Protein AF-0000000083250605 (afdb_homodimer)

pLDDT: mean 94.55, std 6.04, range [59.59, 98.88]

Sequence (308 aa):
MTQSIIHTGKVLRQIVIGRLQNVSESQMDIQPEGFSNTVRWHVGHMAYWWDKYASLGFGWSSAIPAGYGTFFDSGTKPSDWTAPPPTKEELMGLLAAQLSRLSEATPGLLEQRLTAPYEMGPFRFETSGELMNFAFMHEAIHLGVLSSQLKLIRMTQSIIHTGKVLRQIVIGRLQNVSESQMDIQPEGFSNTVRWHVGHMAYWWDKYASLGFGWSSAIPAGYGTFFDSGTKPSDWTAPPPTKEELMGLLAAQLSRLSEATPGLLEQRLTAPYEMGPFRFETSGELMNFAFMHEAIHLGVLSSQLKLIR

Foldseek 3Di:
DLVVLLVLLLVLLVVLLVVCPPPDQVQQADDDPPGQAGVVQLLLQLLVVLQVLCCQAQVDDGPDDPPSCQRHPPPHGPVPDPDDDDTPVVSSVSSVVVSVCSVVDDPVSQAAFGPDWDDDVVDIDGHSVSSNSVSSVVSVVSSVVSVVSVVRGD/DLVVLLVLLLVLLVVLLVVCPPQDQVQQADDDPPGQAGVVQLLLQLLVVLQVLCCQAQVDDGPDDPPSCQRHPPPHGPVPDPDDDDTPVVSSVSSVVSSVCSVVDDPVSQAAFGPDWDDDVVDIDGHSVSSNSVSSVVSVVSSVVSVVSVVVGD

Nearest PDB structures (foldseek):
  5wk0-assembly1_A-2  TM=7.867E-01  e=4.580E-07  Staphylococcus sp. HMSC055H04
  2qnl-assembly1_A-2  TM=7.824E-01  e=9.432E-04  Cytophaga hutchinsonii ATCC 33406
  3cex-assembly1_A  TM=6.985E-01  e=1.988E-03  Enterococcus faecalis V583
  8fx9-assembly1_A-2  TM=7.383E-01  e=7.024E-03  Mycobacterium tuberculosis
  8qf6-assembly1_D  TM=7.511E-01  e=6.214E-02  Escherichia coli BL21(DE3)

InterPro domains:
  IPR024775 Hercynine oxygenase, DinB-like domain [PF12867] (13-145)
  IPR034660 DinB/YfiT-like putative metalloenzymes [G3DSA:1.20.120.450] (1-154)
  IPR034660 DinB/YfiT-like putative metalloenzymes [SSF109854] (12-152)

Radius of gyration: 19.23 Å; Cα contacts (8 Å, |Δi|>4): 400; chains: 2; bounding box: 46×47×38 Å

Organism: NCBI:txid582686

Solvent-accessible surface area (backbone atoms only — not comparable to full-atom values): 17115 Å² total; per-residue (Å²): 102,57,66,49,51,51,52,51,38,47,52,52,52,48,50,54,54,59,68,50,69,83,55,52,75,72,59,29,66,51,56,51,86,70,50,73,51,26,50,46,41,53,55,42,24,46,47,53,50,46,41,52,50,40,26,66,38,70,64,45,78,75,84,73,65,87,67,47,62,72,56,28,35,91,90,50,36,63,90,70,55,88,61,89,70,83,49,63,68,56,48,50,49,49,50,51,52,51,54,60,51,52,72,70,64,44,59,70,51,32,64,33,67,36,96,57,70,46,72,59,88,94,43,71,27,55,25,15,36,41,44,49,50,46,48,42,32,54,43,26,22,49,46,18,34,42,56,49,49,58,47,62,58,130,104,58,66,48,52,50,51,51,41,47,51,53,52,49,51,54,54,59,67,48,69,83,55,52,75,70,58,29,66,51,56,52,85,69,52,73,51,27,49,47,42,52,54,40,25,46,48,52,49,47,41,52,49,39,27,66,37,70,65,44,79,74,83,72,65,87,66,49,61,71,55,27,35,90,90,50,36,65,89,72,56,88,64,88,72,83,48,62,68,58,48,50,49,49,48,52,51,52,52,60,50,53,72,71,64,42,60,71,51,33,64,34,67,38,97,56,71,46,74,59,87,95,43,71,28,55,27,15,38,40,44,48,50,46,49,42,33,54,42,27,22,49,46,18,34,45,56,49,50,58,48,63,57,130

Secondary structure (DSSP, 8-state):
-HHHHHHHHHHHHHHHHHHHTT--TTGGG---TT-S--HHHHHHHHHHHHHHHHHHHH-PPP-SPTTHHHHHSTT--GGG--SPPPPHHHHHHHHHHHHHHGGG--HHHHHPEEEEEEEETTEEEEEHHHHHHHHHHHHHHHHHHHHHHHTT--/-HHHHHHHHHHHHHHHHHHHTT--TTGGG---TT-S--HHHHHHHHHHHHHHHHHHHH-PPP-SPTTHHHHHSTT--GGG--SPPPPHHHHHHHHHHHHHHGGG--HHHHHPEEEEEEEETTEEEEEHHHHHHHHHHHHHHHHHHHHHHHTT--

Structure (mmCIF, N/CA/C/O backbone):
data_AF-0000000083250605-model_v1
#
loop_
_entity.id
_entity.type
_entity.pdbx_description
1 polymer 'DinB family protein'
#
loop_
_atom_site.group_PDB
_atom_site.id
_atom_site.type_symbol
_atom_site.label_atom_id
_atom_site.label_alt_id
_atom_site.label_comp_id
_atom_site.label_asym_id
_atom_site.label_entity_id
_atom_site.label_seq_id
_atom_site.pdbx_PDB_ins_code
_atom_site.Cartn_x
_atom_site.Cartn_y
_atom_site.Cartn_z
_atom_site.occupancy
_atom_site.B_iso_or_equiv
_atom_site.auth_seq_id
_atom_site.auth_comp_id
_atom_site.auth_asym_id
_atom_site.auth_atom_id
_atom_site.pdbx_PDB_model_num
ATOM 1 N N . MET A 1 1 ? 19.359 2.74 -6.379 1 61.31 1 MET A N 1
ATOM 2 C CA . MET A 1 1 ? 18.172 2.371 -5.617 1 61.31 1 MET A CA 1
ATOM 3 C C . MET A 1 1 ? 17.5 3.604 -5.02 1 61.31 1 MET A C 1
ATOM 5 O O . MET A 1 1 ? 16.281 3.732 -5.059 1 61.31 1 MET A O 1
ATOM 9 N N . THR A 1 2 ? 18.328 4.582 -4.762 1 60.16 2 THR A N 1
ATOM 10 C CA . THR A 1 2 ? 17.797 5.727 -4.027 1 60.16 2 THR A CA 1
ATOM 11 C C . THR A 1 2 ? 16.938 6.602 -4.938 1 60.16 2 THR A C 1
ATOM 13 O O . THR A 1 2 ? 15.859 7.031 -4.547 1 60.16 2 THR A O 1
ATOM 16 N N . GLN A 1 3 ? 17.328 6.703 -6.25 1 65.44 3 GLN A N 1
ATOM 17 C CA . GLN A 1 3 ? 16.562 7.539 -7.168 1 65.44 3 GLN A CA 1
ATOM 18 C C . GLN A 1 3 ? 15.219 6.895 -7.512 1 65.44 3 GLN A C 1
ATOM 20 O O . GLN A 1 3 ? 14.203 7.578 -7.605 1 65.44 3 GLN A O 1
ATOM 25 N N . SER A 1 4 ? 15.227 5.629 -7.445 1 78.81 4 SER A N 1
ATOM 26 C CA . SER A 1 4 ? 14.008 4.91 -7.809 1 78.81 4 SER A CA 1
ATOM 27 C C . SER A 1 4 ? 12.969 4.977 -6.691 1 78.81 4 SER A C 1
ATOM 29 O O . SER A 1 4 ? 11.773 5.09 -6.953 1 78.81 4 SER A O 1
ATOM 31 N N . ILE A 1 5 ? 13.484 5.133 -5.457 1 83.44 5 ILE A N 1
ATOM 32 C CA . ILE A 1 5 ? 12.578 5.199 -4.316 1 83.44 5 ILE A CA 1
ATOM 33 C C . ILE A 1 5 ? 11.797 6.516 -4.355 1 83.44 5 ILE A C 1
ATOM 35 O O . ILE A 1 5 ? 10.586 6.531 -4.152 1 83.44 5 ILE A O 1
ATOM 39 N N . ILE A 1 6 ? 12.508 7.562 -4.719 1 89.44 6 ILE A N 1
ATOM 40 C CA . ILE A 1 6 ? 11.891 8.883 -4.762 1 89.44 6 ILE A CA 1
ATOM 41 C C . ILE A 1 6 ? 10.906 8.953 -5.922 1 89.44 6 ILE A C 1
ATOM 43 O O . ILE A 1 6 ? 9.797 9.469 -5.773 1 89.44 6 ILE A O 1
ATOM 47 N N . HIS A 1 7 ? 11.312 8.461 -7.039 1 90.62 7 HIS A N 1
ATOM 48 C CA . HIS A 1 7 ? 10.414 8.461 -8.195 1 90.62 7 HIS A CA 1
ATOM 49 C C . HIS A 1 7 ? 9.141 7.68 -7.902 1 90.62 7 HIS A C 1
ATOM 51 O O . HIS A 1 7 ? 8.039 8.148 -8.195 1 90.62 7 HIS A O 1
ATOM 57 N N . THR A 1 8 ? 9.289 6.531 -7.305 1 90.44 8 THR A N 1
ATOM 58 C CA . THR A 1 8 ? 8.133 5.707 -6.965 1 90.44 8 THR A CA 1
ATOM 59 C C . THR A 1 8 ? 7.227 6.434 -5.973 1 90.44 8 THR A C 1
ATOM 61 O O . THR A 1 8 ? 6 6.406 -6.113 1 90.44 8 THR A O 1
ATOM 64 N N . GLY A 1 9 ? 7.863 7.059 -5.012 1 93.31 9 GLY A N 1
ATOM 65 C CA . GLY A 1 9 ? 7.098 7.848 -4.059 1 93.31 9 GLY A CA 1
ATOM 66 C C . GLY A 1 9 ? 6.324 8.977 -4.707 1 93.31 9 GLY A C 1
ATOM 67 O O . GLY A 1 9 ? 5.172 9.234 -4.352 1 93.31 9 GLY A O 1
ATOM 68 N N . LYS A 1 10 ? 7.008 9.625 -5.672 1 95.12 10 LYS A N 1
ATOM 69 C CA . LYS A 1 10 ? 6.352 10.719 -6.379 1 95.12 10 LYS A CA 1
ATOM 70 C C . LYS A 1 10 ? 5.141 10.219 -7.16 1 95.12 10 LYS A C 1
ATOM 72 O O . LYS A 1 10 ? 4.078 10.844 -7.141 1 95.12 10 LYS A O 1
ATOM 77 N N . VAL A 1 11 ? 5.305 9.133 -7.832 1 94.56 11 VAL A N 1
ATOM 78 C CA . VAL A 1 11 ? 4.211 8.562 -8.617 1 94.56 11 VAL A CA 1
ATOM 79 C C . VAL A 1 11 ? 3.061 8.172 -7.688 1 94.56 11 VAL A C 1
ATOM 81 O O . VAL A 1 11 ? 1.898 8.469 -7.973 1 94.56 11 VAL A O 1
ATOM 84 N N . LEU A 1 12 ? 3.424 7.512 -6.574 1 96.06 12 LEU A N 1
ATOM 85 C CA . LEU A 1 12 ? 2.414 7.113 -5.598 1 96.06 12 LEU A CA 1
ATOM 86 C C . LEU A 1 12 ? 1.604 8.32 -5.129 1 96.06 12 LEU A C 1
ATOM 88 O O . LEU A 1 12 ? 0.372 8.273 -5.113 1 96.06 12 LEU A O 1
ATOM 92 N N . ARG A 1 13 ? 2.291 9.414 -4.766 1 97.69 13 ARG A N 1
ATOM 93 C CA . ARG A 1 13 ? 1.619 10.625 -4.301 1 97.69 13 ARG A CA 1
ATOM 94 C C . ARG A 1 13 ? 0.74 11.211 -5.398 1 97.69 13 ARG A C 1
ATOM 96 O O . ARG A 1 13 ? -0.365 11.688 -5.129 1 97.69 13 ARG A O 1
ATOM 103 N N . GLN A 1 14 ? 1.196 11.133 -6.629 1 97.44 14 GLN A N 1
ATOM 104 C CA . GLN A 1 14 ? 0.414 11.641 -7.754 1 97.44 14 GLN A CA 1
ATOM 105 C C . GLN A 1 14 ? -0.865 10.828 -7.941 1 97.44 14 GLN A C 1
ATOM 107 O O . GLN A 1 14 ? -1.915 11.375 -8.273 1 97.44 14 GLN A O 1
ATOM 112 N N . ILE A 1 15 ? -0.747 9.594 -7.723 1 96.44 15 ILE A N 1
ATOM 113 C CA . ILE A 1 15 ? -1.916 8.727 -7.824 1 96.44 15 ILE A CA 1
ATOM 114 C C . ILE A 1 15 ? -2.93 9.102 -6.742 1 96.44 15 ILE A C 1
ATOM 116 O O . ILE A 1 15 ? -4.125 9.211 -7.02 1 96.44 15 ILE A O 1
ATOM 120 N N . VAL A 1 16 ? -2.447 9.305 -5.531 1 97.94 16 VAL A N 1
ATOM 121 C CA . VAL A 1 16 ? -3.322 9.711 -4.434 1 97.94 16 VAL A CA 1
ATOM 122 C C . VAL A 1 16 ? -4.027 11.016 -4.789 1 97.94 16 VAL A C 1
ATOM 124 O O . VAL A 1 16 ? -5.25 11.117 -4.695 1 97.94 16 VAL A O 1
ATOM 127 N N . ILE A 1 17 ? -3.252 11.992 -5.242 1 98.31 17 ILE A N 1
ATOM 128 C CA . ILE A 1 17 ? -3.789 13.305 -5.59 1 98.31 17 ILE A CA 1
ATOM 129 C C . ILE A 1 17 ? -4.809 13.164 -6.719 1 98.31 17 ILE A C 1
ATOM 131 O O . ILE A 1 17 ? -5.883 13.766 -6.672 1 98.31 17 ILE A O 1
ATOM 135 N N . GLY A 1 18 ? -4.496 12.352 -7.672 1 97.56 18 GLY A N 1
ATOM 136 C CA . GLY A 1 18 ? -5.398 12.125 -8.789 1 97.56 18 GLY A CA 1
ATOM 137 C C . GLY A 1 18 ? -6.73 11.531 -8.367 1 97.56 18 GLY A C 1
ATOM 138 O O . GLY A 1 18 ? -7.781 11.914 -8.891 1 97.56 18 GLY A O 1
ATOM 139 N N . ARG A 1 19 ? -6.742 10.664 -7.453 1 96.44 19 ARG A N 1
ATOM 140 C CA . ARG A 1 19 ? -7.945 9.984 -6.988 1 96.44 19 ARG A CA 1
ATOM 141 C C . ARG A 1 19 ? -8.867 10.945 -6.242 1 96.44 19 ARG A C 1
ATOM 143 O O . ARG A 1 19 ? -10.07 10.719 -6.156 1 96.44 19 ARG A O 1
ATOM 150 N N . LEU A 1 20 ? -8.289 11.961 -5.738 1 98 20 LEU A N 1
ATOM 151 C CA . LEU A 1 20 ? -9.039 12.852 -4.867 1 98 20 LEU A CA 1
ATOM 152 C C . LEU A 1 20 ? -9.641 14.008 -5.664 1 98 20 LEU A C 1
ATOM 154 O O . LEU A 1 20 ? -10.492 14.742 -5.16 1 98 20 LEU A O 1
ATOM 158 N N . GLN A 1 21 ? -9.203 14.164 -6.938 1 96.88 21 GLN A N 1
ATOM 159 C CA . GLN A 1 21 ? -9.578 15.328 -7.734 1 96.88 21 GLN A CA 1
ATOM 160 C C . GLN A 1 21 ? -11.094 15.43 -7.867 1 96.88 21 GLN A C 1
ATOM 162 O O . GLN A 1 21 ? -11.656 16.516 -7.777 1 96.88 21 GLN A O 1
ATOM 167 N N . ASN A 1 22 ? -11.836 14.336 -7.965 1 93.5 22 ASN A N 1
ATOM 168 C CA . ASN A 1 22 ? -13.273 14.391 -8.227 1 93.5 22 ASN A CA 1
ATOM 169 C C . ASN A 1 22 ? -14.078 14.031 -6.984 1 93.5 22 ASN A C 1
ATOM 171 O O . ASN A 1 22 ? -15.273 13.727 -7.082 1 93.5 22 ASN A O 1
ATOM 175 N N . VAL A 1 23 ? -13.445 13.984 -5.891 1 98 23 VAL A N 1
ATOM 176 C CA . VAL A 1 23 ? -14.148 13.766 -4.633 1 98 23 VAL A CA 1
ATOM 177 C C . VAL A 1 23 ? -14.641 15.094 -4.074 1 98 23 VAL A C 1
ATOM 179 O O . VAL A 1 23 ? -13.859 16.047 -3.928 1 98 23 VAL A O 1
ATOM 182 N N . SER A 1 24 ? -15.953 15.234 -3.805 1 98.06 24 SER A N 1
ATOM 183 C CA . SER A 1 24 ? -16.5 16.484 -3.291 1 98.06 24 SER A CA 1
ATOM 184 C C . SER A 1 24 ? -16.141 16.688 -1.819 1 98.06 24 SER A C 1
ATOM 186 O O . SER A 1 24 ? -15.758 15.727 -1.139 1 98.06 24 SER A O 1
ATOM 188 N N . GLU A 1 25 ? -16.266 17.906 -1.336 1 98.25 25 GLU A N 1
ATOM 189 C CA . GLU A 1 25 ? -16.016 18.219 0.067 1 98.25 25 GLU A CA 1
ATOM 190 C C . GLU A 1 25 ? -16.859 17.344 0.989 1 98.25 25 GLU A C 1
ATOM 192 O O . GLU A 1 25 ? -16.359 16.812 1.985 1 98.25 25 GLU A O 1
ATOM 197 N N . SER A 1 26 ? -18.125 17.125 0.665 1 97.5 26 SER A N 1
ATOM 198 C CA . SER A 1 26 ? -19.031 16.344 1.5 1 97.5 26 SER A CA 1
ATOM 199 C C . SER A 1 26 ? -18.688 14.867 1.479 1 97.5 26 SER A C 1
ATOM 201 O O . SER A 1 26 ? -18.844 14.172 2.486 1 97.5 26 SER A O 1
ATOM 203 N N . GLN A 1 27 ? -18.203 14.352 0.405 1 97.88 27 GLN A N 1
ATOM 204 C CA . GLN A 1 27 ? -17.828 12.945 0.284 1 97.88 27 GLN A CA 1
ATOM 205 C C . GLN A 1 27 ? -16.641 12.609 1.179 1 97.88 27 GLN A C 1
ATOM 207 O O . GLN A 1 27 ? -16.516 11.477 1.642 1 97.88 27 GLN A O 1
ATOM 212 N N . MET A 1 28 ? -15.859 13.594 1.437 1 98.31 28 MET A N 1
ATOM 213 C CA . MET A 1 28 ? -14.656 13.391 2.236 1 98.31 28 MET A CA 1
ATOM 214 C C . MET A 1 28 ? -15.008 12.945 3.65 1 98.31 28 MET A C 1
ATOM 216 O O . MET A 1 28 ? -14.18 12.352 4.344 1 98.31 28 MET A O 1
ATOM 220 N N . ASP A 1 29 ? -16.234 13.203 4.016 1 97.88 29 ASP A N 1
ATOM 221 C CA . ASP A 1 29 ? -16.578 13 5.422 1 97.88 29 ASP A CA 1
ATOM 222 C C . ASP A 1 29 ? -17.5 11.805 5.594 1 97.88 29 ASP A C 1
ATOM 224 O O . ASP A 1 29 ? -17.891 11.469 6.715 1 97.88 29 ASP A O 1
ATOM 228 N N . ILE A 1 30 ? -17.922 11.172 4.488 1 97.81 30 ILE A N 1
ATOM 229 C CA . ILE A 1 30 ? -18.766 9.992 4.594 1 97.81 30 ILE A CA 1
ATOM 230 C C . ILE A 1 30 ? -17.953 8.828 5.18 1 97.81 30 ILE A C 1
ATOM 232 O O . ILE A 1 30 ? -16.859 8.531 4.707 1 97.81 30 ILE A O 1
ATOM 236 N N . GLN A 1 31 ? -18.422 8.258 6.184 1 97.5 31 GLN A N 1
ATOM 237 C CA . GLN A 1 31 ? -17.797 7.094 6.801 1 97.5 31 GLN A CA 1
ATOM 238 C C . GLN A 1 31 ? -18.531 5.812 6.426 1 97.5 31 GLN A C 1
ATOM 240 O O . GLN A 1 31 ? -19.625 5.543 6.945 1 97.5 31 GLN A O 1
ATOM 245 N N . PRO A 1 32 ? -18 5.027 5.594 1 95.88 32 PRO A N 1
ATOM 246 C CA . PRO A 1 32 ? -18.688 3.781 5.238 1 95.88 32 PRO A CA 1
ATOM 247 C C . PRO A 1 32 ? -18.812 2.826 6.422 1 95.88 32 PRO A C 1
ATOM 249 O O . PRO A 1 32 ? -17.984 2.844 7.332 1 95.88 32 PRO A O 1
ATOM 252 N N . GLU A 1 33 ? -19.875 2.002 6.371 1 92.31 33 GLU A N 1
ATOM 253 C CA . GLU A 1 33 ? -20.047 0.978 7.395 1 92.31 33 GLU A CA 1
ATOM 254 C C . GLU A 1 33 ? -18.828 0.081 7.492 1 92.31 33 GLU A C 1
ATOM 256 O O . GLU A 1 33 ? -18.25 -0.303 6.473 1 92.31 33 GLU A O 1
ATOM 261 N N . GLY A 1 34 ? -18.359 -0.197 8.734 1 93.56 34 GLY A N 1
ATOM 262 C CA . GLY A 1 34 ? -17.203 -1.061 8.969 1 93.56 34 GLY A CA 1
ATOM 263 C C . GLY A 1 34 ? -15.914 -0.296 9.148 1 93.56 34 GLY A C 1
ATOM 264 O O . GLY A 1 34 ? -14.93 -0.841 9.656 1 93.56 34 GLY A O 1
ATOM 265 N N . PHE A 1 35 ? -15.938 0.935 8.695 1 96.69 35 PHE A N 1
ATOM 266 C CA . PHE A 1 35 ? -14.734 1.751 8.797 1 96.69 35 PHE A CA 1
ATOM 267 C C . PHE A 1 35 ? -14.82 2.699 9.984 1 96.69 35 PHE A C 1
ATOM 269 O O . PHE A 1 35 ? -15.906 3.156 10.344 1 96.69 35 PHE A O 1
ATOM 276 N N . SER A 1 36 ? -13.688 3.037 10.531 1 96.5 36 SER A N 1
ATOM 277 C CA . SER A 1 36 ? -13.641 3.961 11.656 1 96.5 36 SER A CA 1
ATOM 278 C C . SER A 1 36 ? -13.156 5.34 11.227 1 96.5 36 SER A C 1
ATOM 280 O O . SER A 1 36 ? -13.047 6.25 12.047 1 96.5 36 SER A O 1
ATOM 282 N N . ASN A 1 37 ? -12.805 5.434 9.93 1 97.94 37 ASN A N 1
ATOM 283 C CA . ASN A 1 37 ? -12.242 6.672 9.406 1 97.94 37 ASN A CA 1
ATOM 284 C C . ASN A 1 37 ? -12.875 7.062 8.07 1 97.94 37 ASN A C 1
ATOM 286 O O . ASN A 1 37 ? -13.773 6.371 7.582 1 97.94 37 ASN A O 1
ATOM 290 N N . THR A 1 38 ? -12.555 8.211 7.598 1 98.56 38 THR A N 1
ATOM 291 C CA . THR A 1 38 ? -13.078 8.766 6.352 1 98.56 38 THR A CA 1
ATOM 292 C C . THR A 1 38 ? -11.945 9.062 5.375 1 98.56 38 THR A C 1
ATOM 294 O O . THR A 1 38 ? -10.766 8.969 5.734 1 98.56 38 THR A O 1
ATOM 297 N N . VAL A 1 39 ? -12.328 9.359 4.184 1 98.69 39 VAL A N 1
ATOM 298 C CA . VAL A 1 39 ? -11.352 9.773 3.184 1 98.69 39 VAL A CA 1
ATOM 299 C C . VAL A 1 39 ? -10.555 10.969 3.703 1 98.69 39 VAL A C 1
ATOM 301 O O . VAL A 1 39 ? -9.328 11 3.609 1 98.69 39 VAL A O 1
ATOM 304 N N . ARG A 1 40 ? -11.227 11.945 4.344 1 98.81 40 ARG A N 1
ATOM 305 C CA . ARG A 1 40 ? -10.539 13.117 4.895 1 98.81 40 ARG A CA 1
ATOM 306 C C . ARG A 1 40 ? -9.461 12.703 5.887 1 98.81 40 ARG A C 1
ATOM 308 O O . ARG A 1 40 ? -8.344 13.219 5.848 1 98.81 40 ARG A O 1
ATOM 315 N N . TRP A 1 41 ? -9.805 11.82 6.75 1 98.88 41 TRP A N 1
ATOM 316 C CA . TRP A 1 41 ? -8.859 11.359 7.762 1 98.88 41 TRP A CA 1
ATOM 317 C C . TRP A 1 41 ? -7.633 10.727 7.109 1 98.88 41 TRP A C 1
ATOM 319 O O . TRP A 1 41 ? -6.496 11.031 7.48 1 98.88 41 TRP A O 1
ATOM 329 N N . HIS A 1 42 ? -7.863 9.852 6.129 1 98.69 42 HIS A N 1
ATOM 330 C CA . HIS A 1 42 ? -6.75 9.164 5.484 1 98.69 42 HIS A CA 1
ATOM 331 C C . HIS A 1 42 ? -5.832 10.148 4.773 1 98.69 42 HIS A C 1
ATOM 333 O O . HIS A 1 42 ? -4.605 10.016 4.828 1 98.69 42 HIS A O 1
ATOM 339 N N . VAL A 1 43 ? -6.398 11.102 4.105 1 98.81 43 VAL A N 1
ATOM 340 C CA . VAL A 1 43 ? -5.605 12.109 3.406 1 98.81 43 VAL A CA 1
ATOM 341 C C . VAL A 1 43 ? -4.785 12.914 4.414 1 98.81 43 VAL A C 1
ATOM 343 O O . VAL A 1 43 ? -3.58 13.102 4.234 1 98.81 43 VAL A O 1
ATOM 346 N N . GLY A 1 44 ? -5.469 13.383 5.469 1 98.75 44 GLY A N 1
ATOM 347 C CA . GLY A 1 44 ? -4.758 14.086 6.523 1 98.75 44 GLY A CA 1
ATOM 348 C C . GLY A 1 44 ? -3.691 13.234 7.191 1 98.75 44 GLY A C 1
ATOM 349 O O . GLY A 1 44 ? -2.594 13.719 7.477 1 98.75 44 GLY A O 1
ATOM 350 N N . HIS A 1 45 ? -3.984 12 7.469 1 98.81 45 HIS A N 1
ATOM 351 C CA . HIS A 1 45 ? -3.059 11.062 8.094 1 98.81 45 HIS A CA 1
ATOM 352 C C . HIS A 1 45 ? -1.813 10.859 7.238 1 98.81 45 HIS A C 1
ATOM 354 O O . HIS A 1 45 ? -0.692 10.875 7.75 1 98.81 45 HIS A O 1
ATOM 360 N N . MET A 1 46 ? -2.002 10.688 5.941 1 98.62 46 MET A N 1
ATOM 361 C CA . MET A 1 46 ? -0.871 10.539 5.027 1 98.62 46 MET A CA 1
ATOM 362 C C . MET A 1 46 ? 0.005 11.789 5.035 1 98.62 46 MET A C 1
ATOM 364 O O . MET A 1 46 ? 1.229 11.688 5.145 1 98.62 46 MET A O 1
ATOM 368 N N . ALA A 1 47 ? -0.65 12.961 4.953 1 98.56 47 ALA A N 1
ATOM 369 C CA . ALA A 1 47 ? 0.106 14.211 4.953 1 98.56 47 ALA A CA 1
ATOM 370 C C . ALA A 1 47 ? 0.85 14.398 6.273 1 98.56 47 ALA A C 1
ATOM 372 O O . ALA A 1 47 ? 2.025 14.773 6.281 1 98.56 47 ALA A O 1
ATOM 373 N N . TYR A 1 48 ? 0.172 14.156 7.34 1 98.69 48 TYR A N 1
ATOM 374 C CA . TYR A 1 48 ? 0.708 14.359 8.68 1 98.69 48 TYR A CA 1
ATOM 375 C C . TYR A 1 48 ? 1.911 13.453 8.93 1 98.69 48 TYR A C 1
ATOM 377 O O . TYR A 1 48 ? 2.977 13.93 9.336 1 98.69 48 TYR A O 1
ATOM 385 N N . TRP A 1 49 ? 1.771 12.211 8.617 1 98.12 49 TRP A N 1
ATOM 386 C CA . TRP A 1 49 ? 2.84 11.266 8.922 1 98.12 49 TRP A CA 1
ATOM 387 C C . TRP A 1 49 ? 3.986 11.398 7.922 1 98.12 49 TRP A C 1
ATOM 389 O O . TRP A 1 49 ? 5.152 11.203 8.273 1 98.12 49 TRP A O 1
ATOM 399 N N . TRP A 1 50 ? 3.695 11.672 6.699 1 97.56 50 TRP A N 1
ATOM 400 C CA . TRP A 1 50 ? 4.777 11.969 5.77 1 97.56 50 TRP A CA 1
ATOM 401 C C . TRP A 1 50 ? 5.652 13.102 6.293 1 97.56 50 TRP A C 1
ATOM 403 O O . TRP A 1 50 ? 6.883 13.031 6.219 1 97.56 50 TRP A O 1
ATOM 413 N N . ASP A 1 51 ? 5.066 14.172 6.781 1 97.94 51 ASP A N 1
ATOM 414 C CA . ASP A 1 51 ? 5.785 15.312 7.344 1 97.94 51 ASP A CA 1
ATOM 415 C C . ASP A 1 51 ? 6.664 14.883 8.516 1 97.94 51 ASP A C 1
ATOM 417 O O . ASP A 1 51 ? 7.82 15.297 8.609 1 97.94 51 ASP A O 1
ATOM 421 N N . LYS A 1 52 ? 6.133 14.062 9.344 1 97 52 LYS A N 1
ATOM 422 C CA . LYS A 1 52 ? 6.883 13.578 10.5 1 97 52 LYS A CA 1
ATOM 423 C C . LYS A 1 52 ? 8.086 12.75 10.07 1 97 52 LYS A C 1
ATOM 425 O O . LYS A 1 52 ? 9.188 12.93 10.594 1 97 52 LYS A O 1
ATOM 430 N N . TYR A 1 53 ? 7.91 11.883 9.117 1 96.44 53 TYR A N 1
ATOM 431 C CA . TYR A 1 53 ? 9.008 11.055 8.625 1 96.44 53 TYR A CA 1
ATOM 432 C C . TYR A 1 53 ? 10.055 11.898 7.914 1 96.44 53 TYR A C 1
ATOM 434 O O . TYR A 1 53 ? 11.258 11.656 8.047 1 96.44 53 TYR A O 1
ATOM 442 N N . ALA A 1 54 ? 9.586 12.891 7.152 1 96.06 54 ALA A N 1
ATOM 443 C CA . ALA A 1 54 ? 10.516 13.773 6.457 1 96.06 54 ALA A CA 1
ATOM 444 C C . ALA A 1 54 ? 11.352 14.578 7.449 1 96.06 54 ALA A C 1
ATOM 446 O O . ALA A 1 54 ? 12.547 14.797 7.227 1 96.06 54 ALA A O 1
ATOM 447 N N . SER A 1 55 ? 10.703 15.039 8.5 1 95.94 55 SER A N 1
ATOM 448 C CA . SER A 1 55 ? 11.438 15.75 9.539 1 95.94 55 SER A CA 1
ATOM 449 C C . SER A 1 55 ? 12.453 14.844 10.219 1 95.94 55 SER A C 1
ATOM 451 O O . SER A 1 55 ? 13.609 15.234 10.414 1 95.94 55 SER A O 1
ATOM 453 N N . LEU A 1 56 ? 12.07 13.68 10.516 1 94.75 56 LEU A N 1
ATOM 454 C CA . LEU A 1 56 ? 12.938 12.727 11.203 1 94.75 56 LEU A CA 1
ATOM 455 C C . LEU A 1 56 ? 14.062 12.258 10.289 1 94.75 56 LEU A C 1
ATOM 457 O O . LEU A 1 56 ? 15.211 12.164 10.711 1 94.75 56 LEU A O 1
ATOM 461 N N . GLY A 1 57 ? 13.75 12 9.102 1 93.94 57 GLY A N 1
ATOM 462 C CA . GLY A 1 57 ? 14.688 11.391 8.172 1 93.94 57 GLY A CA 1
ATOM 463 C C . GLY A 1 57 ? 15.602 12.398 7.5 1 93.94 57 GLY A C 1
ATOM 464 O O . GLY A 1 57 ? 16.812 12.164 7.383 1 93.94 57 GLY A O 1
ATOM 465 N N . PHE A 1 58 ? 15 13.469 7.082 1 93.88 58 PHE A N 1
ATOM 466 C CA . PHE A 1 58 ? 15.75 14.43 6.281 1 93.88 58 PHE A CA 1
ATOM 467 C C . PHE A 1 58 ? 16.125 15.656 7.109 1 93.88 58 PHE A C 1
ATOM 469 O O . PHE A 1 58 ? 16.891 16.516 6.656 1 93.88 58 PHE A O 1
ATOM 476 N N . GLY A 1 59 ? 15.539 15.828 8.281 1 94.25 59 GLY A N 1
ATOM 477 C CA . GLY A 1 59 ? 15.734 17.031 9.07 1 94.25 59 GLY A CA 1
ATOM 478 C C . GLY A 1 59 ? 15 18.234 8.516 1 94.25 59 GLY A C 1
ATOM 479 O O . GLY A 1 59 ? 15.383 19.375 8.789 1 94.25 59 GLY A O 1
ATOM 480 N N . TRP A 1 60 ? 14.008 17.984 7.723 1 95.5 60 TRP A N 1
ATOM 481 C CA . TRP A 1 60 ? 13.242 19.078 7.137 1 95.5 60 TRP A CA 1
ATOM 482 C C . TRP A 1 60 ? 12.32 19.719 8.172 1 95.5 60 TRP A C 1
ATOM 484 O O . TRP A 1 60 ? 11.781 19.031 9.039 1 95.5 60 TRP A O 1
ATOM 494 N N . SER A 1 61 ? 12.148 20.984 8.062 1 96.44 61 SER A N 1
ATOM 495 C CA . SER A 1 61 ? 11.195 21.656 8.93 1 96.44 61 SER A CA 1
ATOM 496 C C . SER A 1 61 ? 9.758 21.266 8.594 1 96.44 61 SER A C 1
ATOM 498 O O . SER A 1 61 ? 9.406 21.109 7.422 1 96.44 61 SER A O 1
ATOM 500 N N . SER A 1 62 ? 9.031 21.062 9.664 1 96.44 62 SER A N 1
ATOM 501 C CA . SER A 1 62 ? 7.629 20.719 9.477 1 96.44 62 SER A CA 1
ATOM 502 C C . SER A 1 62 ? 6.867 21.844 8.781 1 96.44 62 SER A C 1
ATOM 504 O O . SER A 1 62 ? 7.082 23.016 9.078 1 96.44 62 SER A O 1
ATOM 506 N N . ALA A 1 63 ? 5.945 21.469 7.926 1 94.19 63 ALA A N 1
ATOM 507 C CA . ALA A 1 63 ? 5.055 22.422 7.273 1 94.19 63 ALA A CA 1
ATOM 508 C C . ALA A 1 63 ? 3.6 22.156 7.652 1 94.19 63 ALA A C 1
ATOM 510 O O . ALA A 1 63 ? 2.684 22.719 7.059 1 94.19 63 ALA A O 1
ATOM 511 N N . ILE A 1 64 ? 3.354 21.219 8.578 1 96.88 64 ILE A N 1
ATOM 512 C CA . ILE A 1 64 ? 2.018 20.859 9.031 1 96.88 64 ILE A CA 1
ATOM 513 C C . ILE A 1 64 ? 1.533 21.859 10.078 1 96.88 64 ILE A C 1
ATOM 515 O O . ILE A 1 64 ? 2.229 22.125 11.062 1 96.88 64 ILE A O 1
ATOM 519 N N . PRO A 1 65 ? 0.383 22.484 9.859 1 96 65 PRO A N 1
ATOM 520 C CA . PRO A 1 65 ? -0.167 23.391 10.867 1 96 65 PRO A CA 1
ATOM 521 C C . PRO A 1 65 ? -0.333 22.734 12.234 1 96 65 PRO A C 1
ATOM 523 O O . PRO A 1 65 ? -0.54 21.516 12.32 1 96 65 PRO A O 1
ATOM 526 N N . ALA A 1 66 ? -0.274 23.578 13.242 1 94.06 66 ALA A N 1
ATOM 527 C CA . ALA A 1 66 ? -0.489 23.094 14.602 1 94.06 66 ALA A CA 1
ATOM 528 C C . ALA A 1 66 ? -1.861 22.438 14.742 1 94.06 66 ALA A C 1
ATOM 530 O O . ALA A 1 66 ? -2.832 22.875 14.117 1 94.06 66 ALA A O 1
ATOM 531 N N . GLY A 1 67 ? -1.962 21.406 15.531 1 95.31 67 GLY A N 1
ATOM 532 C CA . GLY A 1 67 ? -3.24 20.797 15.844 1 95.31 67 GLY A CA 1
ATOM 533 C C . GLY A 1 67 ? -3.568 19.609 14.945 1 95.31 67 GLY A C 1
ATOM 534 O O . GLY A 1 67 ? -4.461 18.828 15.258 1 95.31 67 GLY A O 1
ATOM 535 N N . TYR A 1 68 ? -2.912 19.453 13.836 1 97.62 68 TYR A N 1
ATOM 536 C CA . TYR A 1 68 ? -3.236 18.391 12.906 1 97.62 68 TYR A CA 1
ATOM 537 C C . TYR A 1 68 ? -3.068 17.016 13.562 1 97.62 68 TYR A C 1
ATOM 539 O O . TYR A 1 68 ? -3.725 16.047 13.172 1 97.62 68 TYR A O 1
ATOM 547 N N . GLY A 1 69 ? -2.227 16.906 14.531 1 97.56 69 GLY A N 1
ATOM 548 C CA . GLY A 1 69 ? -2.064 15.656 15.25 1 97.56 69 GLY A CA 1
ATOM 549 C C . GLY A 1 69 ? -3.334 15.195 15.945 1 97.56 69 GLY A C 1
ATOM 550 O O . GLY A 1 69 ? -3.574 13.992 16.078 1 97.56 69 GLY A O 1
ATOM 551 N N . THR A 1 70 ? -4.16 16.188 16.344 1 97.62 70 THR A N 1
ATOM 552 C CA . THR A 1 70 ? -5.41 15.844 17.016 1 97.62 70 THR A CA 1
ATOM 553 C C . THR A 1 70 ? -6.391 15.203 16.031 1 97.62 70 THR A C 1
ATOM 555 O O . THR A 1 70 ? -7.27 14.438 16.438 1 97.62 70 THR A O 1
ATOM 558 N N . PHE A 1 71 ? -6.254 15.461 14.758 1 98.25 71 PHE A N 1
ATOM 559 C CA . PHE A 1 71 ? -7.168 14.953 13.734 1 98.25 71 PHE A CA 1
ATOM 560 C C . PHE A 1 71 ? -6.629 13.664 13.117 1 98.25 71 PHE A C 1
ATOM 562 O O . PHE A 1 71 ? -7.391 12.734 12.844 1 98.25 71 PHE A O 1
ATOM 569 N N . PHE A 1 72 ? -5.242 13.641 12.945 1 98.5 72 PHE A N 1
ATOM 570 C CA . PHE A 1 72 ? -4.789 12.711 11.914 1 98.5 72 PHE A CA 1
ATOM 571 C C . PHE A 1 72 ? -3.715 11.781 12.461 1 98.5 72 PHE A C 1
ATOM 573 O O . PHE A 1 72 ? -3.205 10.922 11.742 1 98.5 72 PHE A O 1
ATOM 580 N N . ASP A 1 73 ? -3.322 11.922 13.789 1 97.81 73 ASP A N 1
ATOM 581 C CA . ASP A 1 73 ? -2.342 11.008 14.359 1 97.81 73 ASP A CA 1
ATOM 582 C C . ASP A 1 73 ? -2.906 9.586 14.445 1 97.81 73 ASP A C 1
ATOM 584 O O . ASP A 1 73 ? -4.113 9.391 14.32 1 97.81 73 ASP A O 1
ATOM 588 N N . SER A 1 74 ? -1.967 8.656 14.609 1 96 74 SER A N 1
ATOM 589 C CA . SER A 1 74 ? -2.395 7.277 14.805 1 96 74 SER A CA 1
ATOM 590 C C . SER A 1 74 ? -3.293 7.148 16.031 1 96 74 SER A C 1
ATOM 592 O O . SER A 1 74 ? -3.023 7.754 17.078 1 96 74 SER A O 1
ATOM 594 N N . GLY A 1 75 ? -4.387 6.438 15.875 1 95.56 75 GLY A N 1
ATOM 595 C CA . GLY A 1 75 ? -5.293 6.219 16.984 1 95.56 75 GLY A CA 1
ATOM 596 C C . GLY A 1 75 ? -6.453 7.199 17.016 1 95.56 75 GLY A C 1
ATOM 597 O O . GLY A 1 75 ? -7.406 7.016 17.781 1 95.56 75 GLY A O 1
ATOM 598 N N . THR A 1 76 ? -6.379 8.258 16.234 1 97.69 76 THR A N 1
ATOM 599 C CA . THR A 1 76 ? -7.48 9.211 16.156 1 97.69 76 THR A CA 1
ATOM 600 C C . THR A 1 76 ? -8.562 8.703 15.219 1 97.69 76 THR A C 1
ATOM 602 O O . THR A 1 76 ? -8.336 7.773 14.438 1 97.69 76 THR A O 1
ATOM 605 N N . LYS A 1 77 ? -9.727 9.289 15.32 1 97.94 77 LYS A N 1
ATOM 606 C CA . LYS A 1 77 ? -10.859 9.016 14.445 1 97.94 77 LYS A CA 1
ATOM 607 C C . LYS A 1 77 ? -11.781 10.227 14.336 1 97.94 77 LYS A C 1
ATOM 609 O O . LYS A 1 77 ? -11.906 11 15.289 1 97.94 77 LYS A O 1
ATOM 614 N N . PRO A 1 78 ? -12.383 10.352 13.219 1 97.94 78 PRO A N 1
ATOM 615 C CA . PRO A 1 78 ? -13.234 11.523 12.992 1 97.94 78 PRO A CA 1
ATOM 616 C C . PRO A 1 78 ? -14.312 11.68 14.062 1 97.94 78 PRO A C 1
ATOM 618 O O . PRO A 1 78 ? -14.68 12.805 14.414 1 97.94 78 PRO A O 1
ATOM 621 N N . SER A 1 79 ? -14.797 10.578 14.57 1 96 79 SER A N 1
ATOM 622 C CA . SER A 1 79 ? -15.867 10.641 15.547 1 96 79 SER A CA 1
ATOM 623 C C . SER A 1 79 ? -15.414 11.352 16.828 1 96 79 SER A C 1
ATOM 625 O O . SER A 1 79 ? -16.234 11.773 17.641 1 96 79 SER A O 1
ATOM 627 N N . ASP A 1 80 ? -14.109 11.539 16.984 1 95 80 ASP A N 1
ATOM 628 C CA . ASP A 1 80 ? -13.578 12.172 18.188 1 95 80 ASP A CA 1
ATOM 629 C C . ASP A 1 80 ? -13.289 13.648 17.953 1 95 80 ASP A C 1
ATOM 631 O O . ASP A 1 80 ? -12.891 14.367 18.875 1 95 80 ASP A O 1
ATOM 635 N N . TRP A 1 81 ? -13.469 14.062 16.703 1 96.94 81 TRP A N 1
ATOM 636 C CA . TRP A 1 81 ? -13.086 15.43 16.375 1 96.94 81 TRP A CA 1
ATOM 637 C C . TRP A 1 81 ? -14.016 16.438 17.047 1 96.94 81 TRP A C 1
ATOM 639 O O . TRP A 1 81 ? -15.242 16.281 17 1 96.94 81 TRP A O 1
ATOM 649 N N . THR A 1 82 ? -13.469 17.391 17.703 1 96.06 82 THR A N 1
ATOM 650 C CA . THR A 1 82 ? -14.25 18.391 18.406 1 96.06 82 THR A CA 1
ATOM 651 C C . THR A 1 82 ? -14.133 19.75 17.719 1 96.06 82 THR A C 1
ATOM 653 O O . THR A 1 82 ? -14.648 20.75 18.219 1 96.06 82 THR A O 1
ATOM 656 N N . ALA A 1 83 ? -13.422 19.875 16.688 1 96.94 83 ALA A N 1
ATOM 657 C CA . ALA A 1 83 ? -13.234 21.078 15.883 1 96.94 83 ALA A CA 1
ATOM 658 C C . ALA A 1 83 ? -13.32 20.75 14.391 1 96.94 83 ALA A C 1
ATOM 660 O O . ALA A 1 83 ? -13.188 19.594 14 1 96.94 83 ALA A O 1
ATOM 661 N N . PRO A 1 84 ? -13.625 21.828 13.617 1 96.94 84 PRO A N 1
ATOM 662 C CA . PRO A 1 84 ? -13.633 21.547 12.172 1 96.94 84 PRO A CA 1
ATOM 663 C C . PRO A 1 84 ? -12.273 21.109 11.648 1 96.94 84 PRO A C 1
ATOM 665 O O . PRO A 1 84 ? -11.266 21.766 11.914 1 96.94 84 PRO A O 1
ATOM 668 N N . PRO A 1 85 ? -12.258 20.062 10.898 1 97.75 85 PRO A N 1
ATOM 669 C CA . PRO A 1 85 ? -10.992 19.609 10.312 1 97.75 85 PRO A CA 1
ATOM 670 C C . PRO A 1 85 ? -10.578 20.438 9.094 1 97.75 85 PRO A C 1
ATOM 672 O O . PRO A 1 85 ? -11.391 21.219 8.57 1 97.75 85 PRO A O 1
ATOM 675 N N . PRO A 1 86 ? -9.352 20.281 8.695 1 98.25 86 PRO A N 1
ATOM 676 C CA . PRO A 1 86 ? -8.93 20.953 7.461 1 98.25 86 PRO A CA 1
ATOM 677 C C . PRO A 1 86 ? -9.789 20.562 6.258 1 98.25 86 PRO A C 1
ATOM 679 O O . PRO A 1 86 ? -10.219 19.406 6.148 1 98.25 86 PRO A O 1
ATOM 682 N N . THR A 1 87 ? -9.961 21.531 5.363 1 98.44 87 THR A N 1
ATOM 683 C CA . THR A 1 87 ? -10.758 21.312 4.16 1 98.44 87 THR A CA 1
ATOM 684 C C . THR A 1 87 ? -10 20.453 3.156 1 98.44 87 THR A C 1
ATOM 686 O O . THR A 1 87 ? -8.789 20.25 3.289 1 98.44 87 THR A O 1
ATOM 689 N N . LYS A 1 88 ? -10.75 19.969 2.229 1 98.56 88 LYS A N 1
ATOM 690 C CA . LYS A 1 88 ? -10.125 19.219 1.134 1 98.56 88 LYS A CA 1
ATOM 691 C C . LYS A 1 88 ? -9.047 20.062 0.452 1 98.56 88 LYS A C 1
ATOM 693 O O . LYS A 1 88 ? -7.957 19.562 0.17 1 98.56 88 LYS A O 1
ATOM 698 N N . GLU A 1 89 ? -9.383 21.281 0.2 1 98.44 89 GLU A N 1
ATOM 699 C CA . GLU A 1 89 ? -8.43 22.172 -0.475 1 98.44 89 GLU A CA 1
ATOM 700 C C . GLU A 1 89 ? -7.133 22.297 0.318 1 98.44 89 GLU A C 1
ATOM 702 O O . GLU A 1 89 ? -6.043 22.219 -0.251 1 98.44 89 GLU A O 1
ATOM 707 N N . GLU A 1 90 ? -7.262 22.453 1.595 1 98.44 90 GLU A N 1
ATOM 708 C CA . GLU A 1 90 ? -6.086 22.562 2.453 1 98.44 90 GLU A CA 1
ATOM 709 C C . GLU A 1 90 ? -5.258 21.281 2.422 1 98.44 90 GLU A C 1
ATOM 711 O O . GLU A 1 90 ? -4.031 21.328 2.303 1 98.44 90 GLU A O 1
ATOM 716 N N . LEU A 1 91 ? -5.906 20.188 2.504 1 98.69 91 LEU A N 1
ATOM 717 C CA . LEU A 1 91 ? -5.219 18.906 2.523 1 98.69 91 LEU A CA 1
ATOM 718 C C . LEU A 1 91 ? -4.57 18.609 1.174 1 98.69 91 LEU A C 1
ATOM 720 O O . LEU A 1 91 ? -3.434 18.141 1.116 1 98.69 91 LEU A O 1
ATOM 724 N N . MET A 1 92 ? -5.309 18.938 0.118 1 98.31 92 MET A N 1
ATOM 725 C CA . MET A 1 92 ? -4.75 18.766 -1.22 1 98.31 92 MET A CA 1
ATOM 726 C C . MET A 1 92 ? -3.523 19.656 -1.415 1 98.31 92 MET A C 1
ATOM 728 O O . MET A 1 92 ? -2.547 19.234 -2.043 1 98.31 92 MET A O 1
ATOM 732 N N . GLY A 1 93 ? -3.609 20.844 -0.922 1 98.31 93 GLY A N 1
ATOM 733 C CA . GLY A 1 93 ? -2.459 21.734 -0.977 1 98.31 93 GLY A CA 1
ATOM 734 C C . GLY A 1 93 ? -1.24 21.188 -0.264 1 98.31 93 GLY A C 1
ATOM 735 O O . GLY A 1 93 ? -0.117 21.312 -0.756 1 98.31 93 GLY A O 1
ATOM 736 N N . LEU A 1 94 ? -1.454 20.547 0.885 1 98.19 94 LEU A N 1
ATOM 737 C CA . LEU A 1 94 ? -0.36 19.938 1.63 1 98.19 94 LEU A CA 1
ATOM 738 C C . LEU A 1 94 ? 0.259 18.781 0.841 1 98.19 94 LEU A C 1
ATOM 740 O O . LEU A 1 94 ? 1.483 18.688 0.739 1 98.19 94 LEU A O 1
ATOM 744 N N . LEU A 1 95 ? -0.602 17.891 0.283 1 98.38 95 LEU A N 1
ATOM 745 C CA . LEU A 1 95 ? -0.105 16.781 -0.514 1 98.38 95 LEU A CA 1
ATOM 746 C C . LEU A 1 95 ? 0.728 17.281 -1.689 1 98.38 95 LEU A C 1
ATOM 748 O O . LEU A 1 95 ? 1.803 16.75 -1.967 1 98.38 95 LEU A O 1
ATOM 752 N N . ALA A 1 96 ? 0.231 18.312 -2.354 1 98.31 96 ALA A N 1
ATOM 753 C CA . ALA A 1 96 ? 0.922 18.859 -3.518 1 98.31 96 ALA A CA 1
ATOM 754 C C . ALA A 1 96 ? 2.256 19.484 -3.121 1 98.31 96 ALA A C 1
ATOM 756 O O . ALA A 1 96 ? 3.26 19.328 -3.818 1 98.31 96 ALA A O 1
ATOM 757 N N . ALA A 1 97 ? 2.279 20.219 -2.059 1 98.12 97 ALA A N 1
ATOM 758 C CA . ALA A 1 97 ? 3.514 20.844 -1.58 1 98.12 97 ALA A CA 1
ATOM 759 C C . ALA A 1 97 ? 4.543 19.781 -1.199 1 98.12 97 ALA A C 1
ATOM 761 O O . ALA A 1 97 ? 5.73 19.922 -1.495 1 98.12 97 ALA A O 1
ATOM 762 N N . GLN A 1 98 ? 4.113 18.75 -0.535 1 97.75 98 GLN A N 1
ATOM 763 C CA . GLN A 1 98 ? 5 17.672 -0.146 1 97.75 98 GLN A CA 1
ATOM 764 C C . GLN A 1 98 ? 5.551 16.938 -1.37 1 97.75 98 GLN A C 1
ATOM 766 O O . GLN A 1 98 ? 6.727 16.562 -1.401 1 97.75 98 GLN A O 1
ATOM 771 N N . LEU A 1 99 ? 4.68 16.719 -2.357 1 97.5 99 LEU A N 1
ATOM 772 C CA . LEU A 1 99 ? 5.125 16.141 -3.615 1 97.5 99 LEU A CA 1
ATOM 773 C C . LEU A 1 99 ? 6.23 16.969 -4.246 1 97.5 99 LEU A C 1
ATOM 775 O O . LEU A 1 99 ? 7.262 16.438 -4.664 1 97.5 99 LEU A O 1
ATOM 779 N N . SER A 1 100 ? 6.07 18.281 -4.293 1 97.12 100 SER A N 1
ATOM 780 C CA . SER A 1 100 ? 7.074 19.172 -4.848 1 97.12 100 SER A CA 1
ATOM 781 C C . SER A 1 100 ? 8.383 19.094 -4.066 1 97.12 100 SER A C 1
ATOM 783 O O . SER A 1 100 ? 9.461 19.078 -4.656 1 97.12 100 SER A O 1
ATOM 785 N N . ARG A 1 101 ? 8.258 18.969 -2.781 1 96.12 101 ARG A N 1
ATOM 786 C CA . ARG A 1 101 ? 9.438 18.953 -1.915 1 96.12 101 ARG A CA 1
ATOM 787 C C . ARG A 1 101 ? 10.242 17.672 -2.102 1 96.12 101 ARG A C 1
ATOM 789 O O . ARG A 1 101 ? 11.445 17.656 -1.839 1 96.12 101 ARG A O 1
ATOM 796 N N . LEU A 1 102 ? 9.586 16.594 -2.5 1 93.62 102 LEU A N 1
ATOM 797 C CA . LEU A 1 102 ? 10.273 15.32 -2.742 1 93.62 102 LEU A CA 1
ATOM 798 C C . LEU A 1 102 ? 11.391 15.5 -3.764 1 93.62 102 LEU A C 1
ATOM 800 O O . LEU A 1 102 ? 12.359 14.742 -3.766 1 93.62 102 LEU A O 1
ATOM 804 N N . SER A 1 103 ? 11.273 16.531 -4.602 1 91.5 103 SER A N 1
ATOM 805 C CA . SER A 1 103 ? 12.305 16.797 -5.602 1 91.5 103 SER A CA 1
ATOM 806 C C . SER A 1 103 ? 13.602 17.25 -4.949 1 91.5 103 SER A C 1
ATOM 808 O O . SER A 1 103 ? 14.664 17.234 -5.582 1 91.5 103 SER A O 1
ATOM 810 N N . GLU A 1 104 ? 13.508 17.641 -3.697 1 92.56 104 GLU A N 1
ATOM 811 C CA . GLU A 1 104 ? 14.688 18.062 -2.951 1 92.56 104 GLU A CA 1
ATOM 812 C C . GLU A 1 104 ? 15.422 16.859 -2.357 1 92.56 104 GLU A C 1
ATOM 814 O O . GLU A 1 104 ? 16.531 17 -1.849 1 92.56 104 GLU A O 1
ATOM 819 N N . ALA A 1 105 ? 14.797 15.727 -2.367 1 89.56 105 ALA A N 1
ATOM 820 C CA . ALA A 1 105 ? 15.438 14.531 -1.83 1 89.56 105 ALA A CA 1
ATOM 821 C C . ALA A 1 105 ? 16.531 14.031 -2.766 1 89.56 105 ALA A C 1
ATOM 823 O O . ALA A 1 105 ? 16.266 13.719 -3.932 1 89.56 105 ALA A O 1
ATOM 824 N N . THR A 1 106 ? 17.75 14.062 -2.342 1 86.69 106 THR A N 1
ATOM 825 C CA . THR A 1 106 ? 18.906 13.602 -3.115 1 86.69 106 THR A CA 1
ATOM 826 C C . THR A 1 106 ? 19.344 12.219 -2.646 1 86.69 106 THR A C 1
ATOM 828 O O . THR A 1 106 ? 19.031 11.805 -1.526 1 86.69 106 THR A O 1
ATOM 831 N N . PRO A 1 107 ? 20.062 11.539 -3.527 1 83.56 107 PRO A N 1
ATOM 832 C CA . PRO A 1 107 ? 20.609 10.25 -3.086 1 83.56 107 PRO A CA 1
ATOM 833 C C . PRO A 1 107 ? 21.438 10.367 -1.807 1 83.56 107 PRO A C 1
ATOM 835 O O . PRO A 1 107 ? 21.375 9.492 -0.942 1 83.56 107 PRO A O 1
ATOM 838 N N . GLY A 1 108 ? 22.219 11.438 -1.723 1 87.44 108 GLY A N 1
ATOM 839 C CA . GLY A 1 108 ? 23 11.656 -0.516 1 87.44 108 GLY A CA 1
ATOM 840 C C . GLY A 1 108 ? 22.156 11.797 0.731 1 87.44 108 GLY A C 1
ATOM 841 O O . GLY A 1 108 ? 22.5 11.266 1.789 1 87.44 108 GLY A O 1
ATOM 842 N N . LEU A 1 109 ? 21.016 12.422 0.592 1 89.94 109 LEU A N 1
ATOM 843 C CA . LEU A 1 109 ? 20.109 12.602 1.715 1 89.94 109 LEU A CA 1
ATOM 844 C C . LEU A 1 109 ? 19.5 11.266 2.137 1 89.94 109 LEU A C 1
ATOM 846 O O . LEU A 1 109 ? 19.344 11 3.332 1 89.94 109 LEU A O 1
ATOM 850 N N . LEU A 1 110 ? 19.219 10.469 1.216 1 89.38 110 LEU A N 1
ATOM 851 C CA . LEU A 1 110 ? 18.578 9.18 1.483 1 89.38 110 LEU A CA 1
ATOM 852 C C . LEU A 1 110 ? 19.562 8.211 2.123 1 89.38 110 LEU A C 1
ATOM 854 O O . LEU A 1 110 ? 19.156 7.297 2.85 1 89.38 110 LEU A O 1
ATOM 858 N N . GLU A 1 111 ? 20.781 8.445 1.906 1 89.44 111 GLU A N 1
ATOM 859 C CA . GLU A 1 111 ? 21.797 7.535 2.426 1 89.44 111 GLU A CA 1
ATOM 860 C C . GLU A 1 111 ? 22.203 7.922 3.844 1 89.44 111 GLU A C 1
ATOM 862 O O . GLU A 1 111 ? 22.875 7.145 4.535 1 89.44 111 GLU A O 1
ATOM 867 N N . GLN A 1 112 ? 21.734 9.008 4.246 1 91.62 112 GLN A N 1
ATOM 868 C CA . GLN A 1 112 ? 22.109 9.484 5.574 1 91.62 112 GLN A CA 1
ATOM 869 C C . GLN A 1 112 ? 21.578 8.555 6.664 1 91.62 112 GLN A C 1
ATOM 871 O O . GLN A 1 112 ? 20.453 8.062 6.57 1 91.62 112 GLN A O 1
ATOM 876 N N . ARG A 1 113 ? 22.547 8.328 7.652 1 93.88 113 ARG A N 1
ATOM 877 C CA . ARG A 1 113 ? 22.109 7.566 8.812 1 93.88 113 ARG A CA 1
ATOM 878 C C . ARG A 1 113 ? 21.266 8.43 9.742 1 93.88 113 ARG A C 1
ATOM 880 O O . ARG A 1 113 ? 21.547 9.617 9.93 1 93.88 113 ARG A O 1
ATOM 887 N N . LEU A 1 114 ? 20.25 7.793 10.211 1 94.5 114 LEU A N 1
ATOM 888 C CA . LEU A 1 114 ? 19.484 8.484 11.25 1 94.5 114 LEU A CA 1
ATOM 889 C C . LEU A 1 114 ? 20.328 8.664 12.508 1 94.5 114 LEU A C 1
ATOM 891 O O . LEU A 1 114 ? 21.266 7.902 12.742 1 94.5 114 LEU A O 1
ATOM 895 N N . THR A 1 115 ? 20.031 9.719 13.289 1 92.88 115 THR A N 1
ATOM 896 C CA . THR A 1 115 ? 20.75 9.953 14.531 1 92.88 115 THR A CA 1
ATOM 897 C C . THR A 1 115 ? 20.672 8.734 15.445 1 92.88 115 THR A C 1
ATOM 899 O O . THR A 1 115 ? 21.656 8.375 16.094 1 92.88 115 THR A O 1
ATOM 902 N N . ALA A 1 116 ? 19.484 8.203 15.5 1 92.56 116 ALA A N 1
ATOM 903 C CA . ALA A 1 116 ? 19.219 6.918 16.141 1 92.56 116 ALA A CA 1
ATOM 904 C C . ALA A 1 116 ? 18.234 6.086 15.336 1 92.56 116 ALA A C 1
ATOM 906 O O . ALA A 1 116 ? 17.344 6.637 14.672 1 92.56 116 ALA A O 1
ATOM 907 N N . PRO A 1 117 ? 18.438 4.77 15.398 1 91.56 117 PRO A N 1
ATOM 908 C C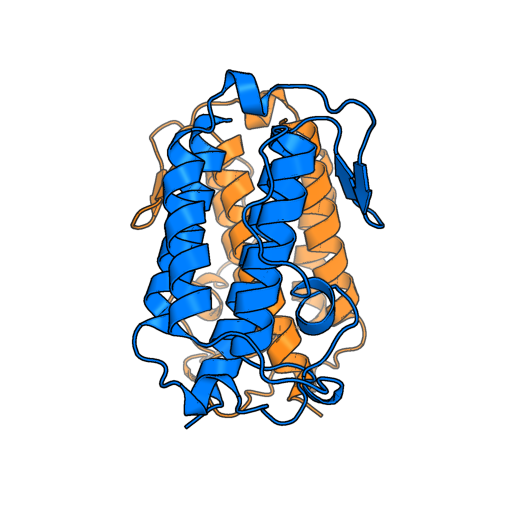A . PRO A 1 117 ? 17.469 3.953 14.672 1 91.56 117 PRO A CA 1
ATOM 909 C C . PRO A 1 117 ? 16.031 4.273 15.062 1 91.56 117 PRO A C 1
ATOM 911 O O . PRO A 1 117 ? 15.75 4.57 16.234 1 91.56 117 PRO A O 1
ATOM 914 N N . TYR A 1 118 ? 15.172 4.297 14.055 1 92.5 118 TYR A N 1
ATOM 915 C CA . TYR A 1 118 ? 13.75 4.492 14.289 1 92.5 118 TYR A CA 1
ATOM 916 C C . TYR A 1 118 ? 13 3.164 14.25 1 92.5 118 TYR A C 1
ATOM 918 O O . TYR A 1 118 ? 13.141 2.395 13.297 1 92.5 118 TYR A O 1
ATOM 926 N N . GLU A 1 119 ? 12.18 2.938 15.328 1 90.38 119 GLU A N 1
ATOM 927 C CA . GLU A 1 119 ? 11.461 1.671 15.422 1 90.38 119 GLU A CA 1
ATOM 928 C C . GLU A 1 119 ? 9.953 1.896 15.469 1 90.38 119 GLU A C 1
ATOM 930 O O . GLU A 1 119 ? 9.477 2.801 16.156 1 90.38 119 GLU A O 1
ATOM 935 N N . MET A 1 120 ? 9.266 1.194 14.656 1 87.12 120 MET A N 1
ATOM 936 C CA . MET A 1 120 ? 7.805 1.152 14.625 1 87.12 120 MET A CA 1
ATOM 937 C C . MET A 1 120 ? 7.301 -0.287 14.633 1 87.12 120 MET A C 1
ATOM 939 O O . MET A 1 120 ? 7.168 -0.905 13.57 1 87.12 120 MET A O 1
ATOM 943 N N . GLY A 1 121 ? 6.93 -0.807 15.844 1 87.31 121 GLY A N 1
ATOM 944 C CA . GLY A 1 121 ? 6.613 -2.223 15.93 1 87.31 121 GLY A CA 1
ATOM 945 C C . GLY A 1 121 ? 7.738 -3.119 15.445 1 87.31 121 GLY A C 1
ATOM 946 O O . GLY A 1 121 ? 8.867 -3.023 15.922 1 87.31 121 GLY A O 1
ATOM 947 N N . PRO A 1 122 ? 7.324 -3.934 14.375 1 86.56 122 PRO A N 1
ATOM 948 C CA . PRO A 1 122 ? 8.344 -4.859 13.875 1 86.56 122 PRO A CA 1
ATOM 949 C C . PRO A 1 122 ? 9.297 -4.203 12.883 1 86.56 122 PRO A C 1
ATOM 951 O O . PRO A 1 122 ? 10.258 -4.836 12.438 1 86.56 122 PRO A O 1
ATOM 954 N N . PHE A 1 123 ? 9.094 -2.939 12.609 1 88.62 123 PHE A N 1
ATOM 955 C CA . PHE A 1 123 ? 9.938 -2.256 11.641 1 88.62 123 PHE A CA 1
ATOM 956 C C . PHE A 1 123 ? 11.086 -1.533 12.336 1 88.62 123 PHE A C 1
ATOM 958 O O . PHE A 1 123 ? 10.922 -1.021 13.445 1 88.62 123 PHE A O 1
ATOM 965 N N . ARG A 1 124 ? 12.227 -1.541 11.719 1 88.56 124 ARG A N 1
ATOM 966 C CA . ARG A 1 124 ? 13.406 -0.799 12.164 1 88.56 124 ARG A CA 1
ATOM 967 C C . ARG A 1 124 ? 14.109 -0.142 10.984 1 88.56 124 ARG A C 1
ATOM 969 O O . ARG A 1 124 ? 14.367 -0.791 9.969 1 88.56 124 ARG A O 1
ATOM 976 N N . PHE A 1 125 ? 14.422 1.117 11.148 1 92.44 125 PHE A N 1
ATOM 977 C CA . PHE A 1 125 ? 15.055 1.877 10.078 1 92.44 125 PHE A CA 1
ATOM 978 C C . PHE A 1 125 ? 16.328 2.545 10.57 1 92.44 125 PHE A C 1
ATOM 980 O O . PHE A 1 125 ? 16.344 3.17 11.633 1 92.44 125 PHE A O 1
ATOM 987 N N . GLU A 1 126 ? 17.391 2.469 9.766 1 93.06 126 GLU A N 1
ATOM 988 C CA . GLU A 1 126 ? 18.688 3.014 10.156 1 93.06 126 GLU A CA 1
ATOM 989 C C . GLU A 1 126 ? 19.031 4.254 9.344 1 93.06 126 GLU A C 1
ATOM 991 O O . GLU A 1 126 ? 19.859 5.07 9.758 1 93.06 126 GLU A O 1
ATOM 996 N N . THR A 1 127 ? 18.453 4.316 8.164 1 92.88 127 THR A N 1
ATOM 997 C CA . THR A 1 127 ? 18.781 5.438 7.285 1 92.88 127 THR A CA 1
ATOM 998 C C . THR A 1 127 ? 17.516 6.211 6.914 1 92.88 127 THR A C 1
ATOM 1000 O O . THR A 1 127 ? 16.406 5.688 7.035 1 92.88 127 THR A O 1
ATOM 1003 N N . SER A 1 128 ? 17.703 7.441 6.434 1 93.69 128 SER A N 1
ATOM 1004 C CA . SER A 1 128 ? 16.609 8.258 5.953 1 93.69 128 SER A CA 1
ATOM 1005 C C . SER A 1 128 ? 15.891 7.59 4.781 1 93.69 128 SER A C 1
ATOM 1007 O O . SER A 1 128 ? 14.664 7.668 4.668 1 93.69 128 SER A O 1
ATOM 1009 N N . GLY A 1 129 ? 16.656 6.957 3.977 1 92.19 129 GLY A N 1
ATOM 1010 C CA . GLY A 1 129 ? 16.078 6.273 2.834 1 92.19 129 GLY A CA 1
ATOM 1011 C C . GLY A 1 129 ? 15.148 5.137 3.227 1 92.19 129 GLY A C 1
ATOM 1012 O O . GLY A 1 129 ? 14.07 4.977 2.648 1 92.19 129 GLY A O 1
ATOM 1013 N N . GLU A 1 130 ? 15.586 4.375 4.215 1 91.94 130 GLU A N 1
ATOM 1014 C CA . GLU A 1 130 ? 14.742 3.295 4.719 1 91.94 130 GLU A CA 1
ATOM 1015 C C . GLU A 1 130 ? 13.438 3.842 5.305 1 91.94 130 GLU A C 1
ATOM 1017 O O . GLU A 1 130 ? 12.359 3.303 5.043 1 91.94 130 GLU A O 1
ATOM 1022 N N . LEU A 1 131 ? 13.578 4.836 6.008 1 94.06 131 LEU A N 1
ATOM 1023 C CA . LEU A 1 131 ? 12.422 5.445 6.648 1 94.06 131 LEU A CA 1
ATOM 1024 C C . LEU A 1 131 ? 11.469 6.031 5.609 1 94.06 131 LEU A C 1
ATOM 1026 O O . LEU A 1 131 ? 10.258 5.848 5.699 1 94.06 131 LEU A O 1
ATOM 1030 N N . MET A 1 132 ? 12.016 6.648 4.664 1 94 132 MET A N 1
ATOM 1031 C CA . MET A 1 132 ? 11.18 7.266 3.641 1 94 132 MET A CA 1
ATOM 1032 C C . MET A 1 132 ? 10.508 6.207 2.77 1 94 132 MET A C 1
ATOM 1034 O O . MET A 1 132 ? 9.367 6.379 2.344 1 94 132 MET A O 1
ATOM 1038 N N . ASN A 1 133 ? 11.258 5.203 2.514 1 93.19 133 ASN A N 1
ATOM 1039 C CA . ASN A 1 133 ? 10.641 4.098 1.782 1 93.19 133 ASN A CA 1
ATOM 1040 C C . ASN A 1 133 ? 9.453 3.512 2.539 1 93.19 133 ASN A C 1
ATOM 1042 O O . ASN A 1 133 ? 8.43 3.189 1.939 1 93.19 133 ASN A O 1
ATOM 1046 N N . PHE A 1 134 ? 9.656 3.398 3.783 1 93.94 134 PHE A N 1
ATOM 1047 C CA . PHE A 1 134 ? 8.539 2.955 4.613 1 93.94 134 PHE A CA 1
ATOM 1048 C C . PHE A 1 134 ? 7.379 3.939 4.531 1 93.94 134 PHE A C 1
ATOM 1050 O O . PHE A 1 134 ? 6.219 3.533 4.469 1 93.94 134 PHE A O 1
ATOM 1057 N N . ALA A 1 135 ? 7.66 5.18 4.562 1 95.5 135 ALA A N 1
ATOM 1058 C CA . ALA A 1 135 ? 6.621 6.199 4.453 1 95.5 135 ALA A CA 1
ATOM 1059 C C . ALA A 1 135 ? 5.797 6.008 3.184 1 95.5 135 ALA A C 1
ATOM 1061 O O . ALA A 1 135 ? 4.574 6.164 3.201 1 95.5 135 ALA A O 1
ATOM 1062 N N . PHE A 1 136 ? 6.48 5.695 2.129 1 95.69 136 PHE A N 1
ATOM 1063 C CA . PHE A 1 136 ? 5.781 5.484 0.87 1 95.69 136 PHE A CA 1
ATOM 1064 C C . PHE A 1 136 ? 4.949 4.207 0.922 1 95.69 136 PHE A C 1
ATOM 1066 O O . PHE A 1 136 ? 3.832 4.164 0.404 1 95.69 136 PHE A O 1
ATOM 1073 N N . MET A 1 137 ? 5.441 3.205 1.535 1 95.12 137 MET A N 1
ATOM 1074 C CA . MET A 1 137 ? 4.672 1.975 1.698 1 95.12 137 MET A CA 1
ATOM 1075 C C . MET A 1 137 ? 3.436 2.215 2.557 1 95.12 137 MET A C 1
ATOM 1077 O O . MET A 1 137 ? 2.352 1.721 2.242 1 95.12 137 MET A O 1
ATOM 1081 N N . HIS A 1 138 ? 3.617 2.951 3.656 1 96.5 138 HIS A N 1
ATOM 1082 C CA . HIS A 1 138 ? 2.51 3.375 4.504 1 96.5 138 HIS A CA 1
ATOM 1083 C C . HIS A 1 138 ? 1.441 4.102 3.693 1 96.5 138 HIS A C 1
ATOM 1085 O O . HIS A 1 138 ? 0.252 3.801 3.814 1 96.5 138 HIS A O 1
ATOM 1091 N N . GLU A 1 139 ? 1.879 4.996 2.854 1 97.81 139 GLU A N 1
ATOM 1092 C CA . GLU A 1 139 ? 0.965 5.715 1.973 1 97.81 139 GLU A CA 1
ATOM 1093 C C . GLU A 1 139 ? 0.255 4.766 1.016 1 97.81 139 GLU A C 1
ATOM 1095 O O . GLU A 1 139 ? -0.931 4.938 0.725 1 97.81 139 GLU A O 1
ATOM 1100 N N . ALA A 1 140 ? 0.987 3.773 0.537 1 97.81 140 ALA A N 1
ATOM 1101 C CA . ALA A 1 140 ? 0.398 2.787 -0.365 1 97.81 140 ALA A CA 1
ATOM 1102 C C . ALA A 1 140 ? -0.728 2.02 0.322 1 97.81 140 ALA A C 1
ATOM 1104 O O . ALA A 1 140 ? -1.777 1.776 -0.277 1 97.81 140 ALA A O 1
ATOM 1105 N N . ILE A 1 141 ? -0.525 1.642 1.529 1 98.06 141 ILE A N 1
ATOM 1106 C CA . ILE A 1 141 ? -1.565 0.961 2.293 1 98.06 141 ILE A CA 1
ATOM 1107 C C . ILE A 1 141 ? -2.799 1.855 2.396 1 98.06 141 ILE A C 1
ATOM 1109 O O . ILE A 1 141 ? -3.916 1.42 2.105 1 98.06 141 ILE A O 1
ATOM 1113 N N . HIS A 1 142 ? -2.57 3.09 2.775 1 98.38 142 HIS A N 1
ATOM 1114 C CA . HIS A 1 142 ? -3.693 4.008 2.949 1 98.38 142 HIS A CA 1
ATOM 1115 C C . HIS A 1 142 ? -4.359 4.32 1.613 1 98.38 142 HIS A C 1
ATOM 1117 O O . HIS A 1 142 ? -5.566 4.562 1.559 1 98.38 142 HIS A O 1
ATOM 1123 N N . LEU A 1 143 ? -3.584 4.312 0.533 1 98.12 143 LEU A N 1
ATOM 1124 C CA . LEU A 1 143 ? -4.184 4.445 -0.79 1 98.12 143 LEU A CA 1
ATOM 1125 C C . LEU A 1 143 ? -5.176 3.318 -1.055 1 98.12 143 LEU A C 1
ATOM 1127 O O . LEU A 1 143 ? -6.254 3.551 -1.604 1 98.12 143 LEU A O 1
ATOM 1131 N N . GLY A 1 144 ? -4.785 2.086 -0.689 1 98.12 144 GLY A N 1
ATOM 1132 C CA . GLY A 1 144 ? -5.711 0.974 -0.824 1 98.12 144 GLY A CA 1
ATOM 1133 C C . GLY A 1 144 ? -7 1.174 -0.048 1 98.12 144 GLY A C 1
ATOM 1134 O O . GLY A 1 144 ? -8.086 0.924 -0.568 1 98.12 144 GLY A O 1
ATOM 1135 N N . VAL A 1 145 ? -6.879 1.662 1.134 1 98.25 145 VAL A N 1
ATOM 1136 C CA . VAL A 1 145 ? -8.047 1.869 1.985 1 98.25 145 VAL A CA 1
ATOM 1137 C C . VAL A 1 145 ? -8.891 3.014 1.434 1 98.25 145 VAL A C 1
ATOM 1139 O O . VAL A 1 145 ? -10.117 2.885 1.308 1 98.25 145 VAL A O 1
ATOM 1142 N N . LEU A 1 146 ? -8.188 4.047 1.106 1 97.62 146 LEU A N 1
ATOM 1143 C CA . LEU A 1 146 ? -8.844 5.219 0.542 1 97.62 146 LEU A CA 1
ATOM 1144 C C . LEU A 1 146 ? -9.609 4.855 -0.724 1 97.62 146 LEU A C 1
ATOM 1146 O O . LEU A 1 146 ? -10.773 5.23 -0.879 1 97.62 146 LEU A O 1
ATOM 1150 N N . SER A 1 147 ? -9.023 4.121 -1.586 1 97.12 147 SER A N 1
ATOM 1151 C CA . SER A 1 147 ? -9.656 3.691 -2.83 1 97.12 147 SER A CA 1
ATOM 1152 C C . SER A 1 147 ? -10.859 2.801 -2.559 1 97.12 147 SER A C 1
ATOM 1154 O O . SER A 1 147 ? -11.867 2.873 -3.271 1 97.12 147 SER A O 1
ATOM 1156 N N . SER A 1 148 ? -10.742 2.018 -1.561 1 97.81 148 SER A N 1
ATOM 1157 C CA . SER A 1 148 ? -11.852 1.155 -1.167 1 97.81 148 SER A CA 1
ATOM 1158 C C . SER A 1 148 ? -13.031 1.974 -0.654 1 97.81 148 SER A C 1
ATOM 1160 O O . SER A 1 148 ? -14.18 1.713 -1.02 1 97.81 148 SER A O 1
ATOM 1162 N N . GLN A 1 149 ? -12.727 2.943 0.174 1 97.88 149 GLN A N 1
ATOM 1163 C CA . GLN A 1 149 ? -13.797 3.789 0.696 1 97.88 149 GLN A CA 1
ATOM 1164 C C . GLN A 1 149 ? -14.508 4.535 -0.43 1 97.88 149 GLN A C 1
ATOM 1166 O O . GLN A 1 149 ? -15.727 4.703 -0.399 1 97.88 149 GLN A O 1
ATOM 1171 N N . LEU A 1 150 ? -13.766 4.98 -1.393 1 97.12 150 LEU A N 1
ATOM 1172 C CA . LEU A 1 150 ? -14.328 5.746 -2.5 1 97.12 150 LEU A CA 1
ATOM 1173 C C . LEU A 1 150 ? -15.281 4.891 -3.324 1 97.12 150 LEU A C 1
ATOM 1175 O O . LEU A 1 150 ? -16.188 5.414 -3.984 1 97.12 150 LEU A O 1
ATOM 1179 N N . LYS A 1 151 ? -15.109 3.604 -3.256 1 95.88 151 LYS A N 1
ATOM 1180 C CA . LYS A 1 151 ? -16.031 2.699 -3.93 1 95.88 151 LYS A CA 1
ATOM 1181 C C . LYS A 1 151 ? -17.359 2.609 -3.176 1 95.88 151 LYS A C 1
ATOM 1183 O O . LYS A 1 151 ? -18.375 2.17 -3.732 1 95.88 151 LYS A O 1
ATOM 1188 N N . LEU A 1 152 ? -17.344 3.059 -1.96 1 96.25 152 LEU A N 1
ATOM 1189 C CA . LEU A 1 152 ? -18.484 2.83 -1.089 1 96.25 152 LEU A CA 1
ATOM 1190 C C . LEU A 1 152 ? -19.281 4.121 -0.878 1 96.25 152 LEU A C 1
ATOM 1192 O O . LEU A 1 152 ? -20.375 4.098 -0.327 1 96.25 152 LEU A O 1
ATOM 1196 N N . ILE A 1 153 ? -18.578 5.16 -1.251 1 92.06 153 ILE A N 1
ATOM 1197 C CA . ILE A 1 153 ? -19.25 6.422 -0.957 1 92.06 153 ILE A CA 1
ATOM 1198 C C . ILE A 1 153 ? -19.844 7.004 -2.238 1 92.06 153 ILE A C 1
ATOM 1200 O O . ILE A 1 153 ? -19.281 6.8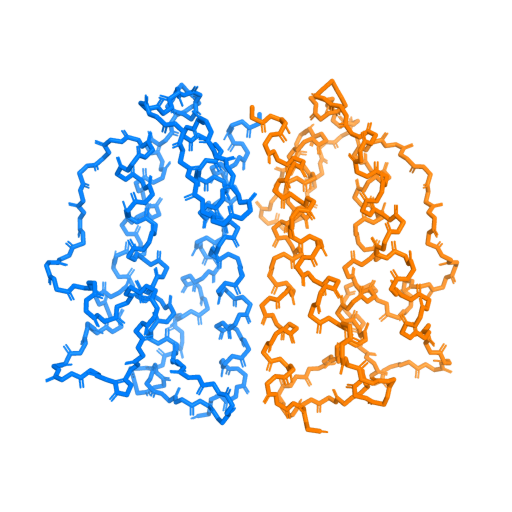28 -3.324 1 92.06 153 ILE A O 1
ATOM 1204 N N . ARG A 1 154 ? -21.172 7.219 -2.328 1 74.69 154 ARG A N 1
ATOM 1205 C CA . ARG A 1 154 ? -21.969 7.801 -3.404 1 74.69 154 ARG A CA 1
ATOM 1206 C C . ARG A 1 154 ? -22.328 9.25 -3.098 1 74.69 154 ARG A C 1
ATOM 1208 O O . ARG A 1 154 ? -22.484 9.617 -1.933 1 74.69 154 ARG A O 1
ATOM 1215 N N . MET B 1 1 ? 20.469 0.143 2.418 1 61 1 MET B N 1
ATOM 1216 C CA . MET B 1 1 ? 19.109 0.325 1.912 1 61 1 MET B CA 1
ATOM 1217 C C . MET B 1 1 ? 18.516 -1.002 1.447 1 61 1 MET B C 1
ATOM 1219 O O . MET B 1 1 ? 17.359 -1.305 1.734 1 61 1 MET B O 1
ATOM 1223 N N . THR B 1 2 ? 19.406 -1.864 1.003 1 59.59 2 THR B N 1
ATOM 1224 C CA . THR B 1 2 ? 18.922 -3.084 0.376 1 59.59 2 THR B CA 1
ATOM 1225 C C . THR B 1 2 ? 18.406 -4.062 1.429 1 59.59 2 THR B C 1
ATOM 1227 O O . THR B 1 2 ? 17.344 -4.66 1.264 1 59.59 2 THR B O 1
ATOM 1230 N N . GLN B 1 3 ? 19.078 -4.102 2.639 1 65.31 3 GLN B N 1
ATOM 1231 C CA . GLN B 1 3 ? 18.641 -5.027 3.678 1 65.31 3 GLN B CA 1
ATOM 1232 C C . GLN B 1 3 ? 17.328 -4.578 4.301 1 65.31 3 GLN B C 1
ATOM 1234 O O . GLN B 1 3 ? 16.453 -5.402 4.594 1 65.31 3 GLN B O 1
ATOM 1239 N N . SER B 1 4 ? 17.125 -3.332 4.254 1 78.25 4 SER B N 1
ATOM 1240 C CA . SER B 1 4 ? 15.914 -2.791 4.867 1 78.25 4 SER B CA 1
ATOM 1241 C C . SER B 1 4 ? 14.695 -3.027 3.988 1 78.25 4 SER B C 1
ATOM 1243 O O . SER B 1 4 ? 13.609 -3.312 4.492 1 78.25 4 SER B O 1
ATOM 1245 N N . ILE B 1 5 ? 14.953 -3.133 2.68 1 83 5 ILE B N 1
ATOM 1246 C CA . ILE B 1 5 ? 13.844 -3.348 1.753 1 83 5 ILE B CA 1
ATOM 1247 C C . ILE B 1 5 ? 13.297 -4.762 1.926 1 83 5 ILE B C 1
ATOM 1249 O O . ILE B 1 5 ? 12.078 -4.957 1.977 1 83 5 ILE B O 1
ATOM 1253 N N . ILE B 1 6 ? 14.219 -5.684 2.115 1 89 6 ILE B N 1
ATOM 1254 C CA . ILE B 1 6 ? 13.82 -7.078 2.264 1 89 6 ILE B CA 1
ATOM 1255 C C . ILE B 1 6 ? 13.109 -7.273 3.602 1 89 6 ILE B C 1
ATOM 1257 O O . ILE B 1 6 ? 12.078 -7.945 3.674 1 89 6 ILE B O 1
ATOM 1261 N N . HIS B 1 7 ? 13.648 -6.711 4.621 1 90.25 7 HIS B N 1
ATOM 1262 C CA . HIS B 1 7 ? 13.016 -6.824 5.934 1 90.25 7 HIS B CA 1
ATOM 1263 C C . HIS B 1 7 ? 11.609 -6.242 5.918 1 90.25 7 HIS B C 1
ATOM 1265 O O . HIS B 1 7 ? 10.672 -6.863 6.418 1 90.25 7 HIS B O 1
ATOM 1271 N N . THR B 1 8 ? 11.461 -5.094 5.312 1 89.88 8 THR B N 1
ATOM 1272 C CA . THR B 1 8 ? 10.156 -4.453 5.223 1 89.88 8 THR B CA 1
ATOM 1273 C C . THR B 1 8 ? 9.18 -5.324 4.43 1 89.88 8 THR B C 1
ATOM 1275 O O . THR B 1 8 ? 8.023 -5.48 4.816 1 89.88 8 THR B O 1
ATOM 1278 N N . GLY B 1 9 ? 9.695 -5.871 3.352 1 92.94 9 GLY B N 1
ATOM 1279 C CA . GLY B 1 9 ? 8.875 -6.777 2.564 1 92.94 9 GLY B CA 1
ATOM 1280 C C . GLY B 1 9 ? 8.43 -8 3.342 1 92.94 9 GLY B C 1
ATOM 1281 O O . GLY B 1 9 ? 7.277 -8.43 3.225 1 92.94 9 GLY B O 1
ATOM 1282 N N . LYS B 1 10 ? 9.383 -8.508 4.141 1 94.81 10 LYS B N 1
ATOM 1283 C CA . LYS B 1 10 ? 9.055 -9.672 4.953 1 94.81 10 LYS B CA 1
ATOM 1284 C C . LYS B 1 10 ? 7.969 -9.344 5.973 1 94.81 10 LYS B C 1
ATOM 1286 O O . LYS B 1 10 ? 7.027 -10.117 6.16 1 94.81 10 LYS B O 1
ATOM 1291 N N . VAL B 1 11 ? 8.109 -8.242 6.605 1 94.31 11 VAL B N 1
ATOM 1292 C CA . VAL B 1 11 ? 7.125 -7.82 7.602 1 94.31 11 VAL B CA 1
ATOM 1293 C C . VAL B 1 11 ? 5.766 -7.625 6.938 1 94.31 11 VAL B C 1
ATOM 1295 O O . VAL B 1 11 ? 4.742 -8.086 7.449 1 94.31 11 VAL B O 1
ATOM 1298 N N . LEU B 1 12 ? 5.781 -6.934 5.781 1 95.75 12 LEU B N 1
ATOM 1299 C CA . LEU B 1 12 ? 4.543 -6.703 5.047 1 95.75 12 LEU B CA 1
ATOM 1300 C C . LEU B 1 12 ? 3.842 -8.023 4.734 1 95.75 12 LEU B C 1
ATOM 1302 O O . LEU B 1 12 ? 2.641 -8.164 4.973 1 95.75 12 LEU B O 1
ATOM 1306 N N . ARG B 1 13 ? 4.59 -9.008 4.23 1 97.5 13 ARG B N 1
ATOM 1307 C CA . ARG B 1 13 ? 4.027 -10.312 3.9 1 97.5 13 ARG B CA 1
ATOM 1308 C C . ARG B 1 13 ? 3.488 -11.008 5.145 1 97.5 13 ARG B C 1
ATOM 1310 O O . ARG B 1 13 ? 2.432 -11.641 5.102 1 97.5 13 ARG B O 1
ATOM 1317 N N . GLN B 1 14 ? 4.176 -10.844 6.25 1 97.31 14 GLN B N 1
ATOM 1318 C CA . GLN B 1 14 ? 3.725 -11.438 7.504 1 97.31 14 GLN B CA 1
ATOM 1319 C C . GLN B 1 14 ? 2.408 -10.812 7.961 1 97.31 14 GLN B C 1
ATOM 1321 O O . GLN B 1 14 ? 1.54 -11.516 8.492 1 97.31 14 GLN B O 1
ATOM 1326 N N . ILE B 1 15 ? 2.301 -9.578 7.738 1 96.25 15 ILE B N 1
ATOM 1327 C CA . ILE B 1 15 ? 1.062 -8.891 8.094 1 96.25 15 ILE B CA 1
ATOM 1328 C C . ILE B 1 15 ? -0.086 -9.43 7.242 1 96.25 15 ILE B C 1
ATOM 1330 O O . ILE B 1 15 ? -1.17 -9.711 7.758 1 96.25 15 ILE B O 1
ATOM 1334 N N . VAL B 1 16 ? 0.144 -9.586 5.957 1 97.88 16 VAL B N 1
ATOM 1335 C CA . VAL B 1 16 ? -0.87 -10.133 5.059 1 97.88 16 VAL B CA 1
ATOM 1336 C C . VAL B 1 16 ? -1.284 -11.523 5.535 1 97.88 16 VAL B C 1
ATOM 1338 O O . VAL B 1 16 ? -2.475 -11.805 5.699 1 97.88 16 VAL B O 1
ATOM 1341 N N . ILE B 1 17 ? -0.296 -12.359 5.805 1 98.25 17 ILE B N 1
ATOM 1342 C CA . ILE B 1 17 ? -0.554 -13.734 6.234 1 98.25 17 ILE B CA 1
ATOM 1343 C C . ILE B 1 17 ? -1.325 -13.727 7.551 1 98.25 17 ILE B C 1
ATOM 1345 O O . ILE B 1 17 ? -2.283 -14.484 7.723 1 98.25 17 ILE B O 1
ATOM 1349 N N . GLY B 1 18 ? -0.945 -12.867 8.43 1 97.44 18 GLY B N 1
ATOM 1350 C CA . GLY B 1 18 ? -1.62 -12.75 9.711 1 97.44 18 GLY B CA 1
ATOM 1351 C C . GLY B 1 18 ? -3.082 -12.359 9.586 1 97.44 18 GLY B C 1
ATOM 1352 O O . GLY B 1 18 ? -3.934 -12.891 10.305 1 97.44 18 GLY B O 1
ATOM 1353 N N . ARG B 1 19 ? -3.408 -11.523 8.703 1 96.38 19 ARG B N 1
ATOM 1354 C CA . ARG B 1 19 ? -4.77 -11.031 8.508 1 96.38 19 ARG B CA 1
ATOM 1355 C C . ARG B 1 19 ? -5.668 -12.133 7.953 1 96.38 19 ARG B C 1
ATOM 1357 O O . ARG B 1 19 ? -6.891 -12.086 8.125 1 96.38 19 ARG B O 1
ATOM 1364 N N . LEU B 1 20 ? -5.07 -13.055 7.328 1 97.94 20 LEU B N 1
ATOM 1365 C CA . LEU B 1 20 ? -5.848 -14.062 6.617 1 97.94 20 LEU B CA 1
ATOM 1366 C C . LEU B 1 20 ? -6.09 -15.281 7.504 1 97.94 20 LEU B C 1
ATOM 1368 O O . LEU B 1 20 ? -6.91 -16.141 7.172 1 97.94 20 LEU B O 1
ATOM 1372 N N . GLN B 1 21 ? -5.387 -15.359 8.656 1 96.81 21 GLN B N 1
ATOM 1373 C CA . GLN B 1 21 ? -5.414 -16.547 9.492 1 96.81 21 GLN B CA 1
ATOM 1374 C C . GLN B 1 21 ? -6.84 -16.891 9.93 1 96.81 21 GLN B C 1
ATOM 1376 O O . GLN B 1 21 ? -7.234 -18.047 9.938 1 96.81 21 GLN B O 1
ATOM 1381 N N . ASN B 1 22 ? -7.695 -15.914 10.188 1 93.69 22 ASN B N 1
ATOM 1382 C CA . ASN B 1 22 ? -9.023 -16.172 10.734 1 93.69 22 ASN B CA 1
ATOM 1383 C C . ASN B 1 22 ? -10.109 -15.961 9.695 1 93.69 22 ASN B C 1
ATOM 1385 O O . ASN B 1 22 ? -11.289 -15.82 10.039 1 93.69 22 ASN B O 1
ATOM 1389 N N . VAL B 1 23 ? -9.727 -15.836 8.492 1 98 23 VAL B N 1
ATOM 1390 C CA . VAL B 1 23 ? -10.695 -15.734 7.406 1 98 23 VAL B CA 1
ATOM 1391 C C . VAL B 1 23 ? -11.094 -17.141 6.941 1 98 23 VAL B C 1
ATOM 1393 O O . VAL B 1 23 ? -10.227 -17.953 6.621 1 98 23 VAL B O 1
ATOM 1396 N N . SER B 1 24 ? -12.391 -17.469 6.945 1 98.06 24 SER B N 1
ATOM 1397 C CA . SER B 1 24 ? -12.836 -18.797 6.535 1 98.06 24 SER B CA 1
ATOM 1398 C C . SER B 1 24 ? -12.773 -18.953 5.02 1 98.06 24 SER B C 1
ATOM 1400 O O . SER B 1 24 ? -12.68 -17.969 4.289 1 98.06 24 SER B O 1
ATOM 1402 N N . GLU B 1 25 ? -12.82 -20.188 4.551 1 98.25 25 GLU B N 1
ATOM 1403 C CA . GLU B 1 25 ? -12.82 -20.484 3.123 1 98.25 25 GLU B CA 1
ATOM 1404 C C . GLU B 1 25 ? -13.961 -19.75 2.41 1 98.25 25 GLU B C 1
ATOM 1406 O O . GLU B 1 25 ? -13.75 -19.172 1.343 1 98.25 25 GLU B O 1
ATOM 1411 N N . SER B 1 26 ? -15.141 -19.703 2.986 1 97.5 26 SER B N 1
ATOM 1412 C CA . SER B 1 26 ? -16.312 -19.094 2.371 1 97.5 26 SER B CA 1
ATOM 1413 C C . SER B 1 26 ? -16.188 -17.578 2.348 1 97.5 26 SER B C 1
ATOM 1415 O O . SER B 1 26 ? -16.641 -16.922 1.406 1 97.5 26 SER B O 1
ATOM 1417 N N . GLN B 1 27 ? -15.562 -16.984 3.311 1 97.88 27 GLN B N 1
ATOM 1418 C CA . GLN B 1 27 ? -15.391 -15.539 3.381 1 97.88 27 GLN B CA 1
ATOM 1419 C C . GLN B 1 27 ? -14.477 -15.039 2.268 1 97.88 27 GLN B C 1
ATOM 1421 O O . GLN B 1 27 ? -14.609 -13.898 1.809 1 97.88 27 GLN B O 1
ATOM 1426 N N . MET B 1 28 ? -13.617 -15.898 1.834 1 98.31 28 MET B N 1
ATOM 1427 C CA . MET B 1 28 ? -12.648 -15.531 0.808 1 98.31 28 MET B CA 1
ATOM 1428 C C . MET B 1 28 ? -13.344 -15.156 -0.494 1 98.31 28 MET B C 1
ATOM 1430 O O . MET B 1 28 ? -12.781 -14.453 -1.332 1 98.31 28 MET B O 1
ATOM 1434 N N . ASP B 1 29 ? -14.57 -15.602 -0.6 1 97.88 29 ASP B N 1
ATOM 1435 C CA . ASP B 1 29 ? -15.219 -15.477 -1.901 1 97.88 29 ASP B CA 1
ATOM 1436 C C . ASP B 1 29 ? -16.328 -14.422 -1.857 1 97.88 29 ASP B C 1
ATOM 1438 O O . ASP B 1 29 ? -16.984 -14.164 -2.869 1 97.88 29 ASP B O 1
ATOM 1442 N N . ILE B 1 30 ? -16.594 -13.852 -0.688 1 97.81 30 ILE B N 1
ATOM 1443 C CA . ILE B 1 30 ? -17.609 -12.812 -0.596 1 97.81 30 ILE B CA 1
ATOM 1444 C C . ILE B 1 30 ? -17.109 -11.555 -1.313 1 97.81 30 ILE B C 1
ATOM 1446 O O . ILE B 1 30 ? -16 -11.086 -1.076 1 97.81 30 ILE B O 1
ATOM 1450 N N . GLN B 1 31 ? -17.859 -11.07 -2.186 1 97.5 31 GLN B N 1
ATOM 1451 C CA . GLN B 1 31 ? -17.547 -9.836 -2.9 1 97.5 31 GLN B CA 1
ATOM 1452 C C . GLN B 1 31 ? -18.375 -8.672 -2.365 1 97.5 31 GLN B C 1
ATOM 1454 O O . GLN B 1 31 ? -19.578 -8.562 -2.65 1 97.5 31 GLN B O 1
ATOM 1459 N N . PRO B 1 32 ? -17.797 -7.805 -1.642 1 95.88 32 PRO B N 1
ATOM 1460 C CA . PRO B 1 32 ? -18.578 -6.668 -1.136 1 95.88 32 PRO B CA 1
ATOM 1461 C C . PRO B 1 32 ? -19.078 -5.758 -2.25 1 95.88 32 PRO B C 1
ATOM 1463 O O . PRO B 1 32 ? -18.453 -5.664 -3.311 1 95.88 32 PRO B O 1
ATOM 1466 N N . GLU B 1 33 ? -20.219 -5.105 -1.976 1 92.31 33 GLU B N 1
ATOM 1467 C CA . GLU B 1 33 ? -20.75 -4.133 -2.928 1 92.31 33 GLU B CA 1
ATOM 1468 C C . GLU B 1 33 ? -19.719 -3.064 -3.26 1 92.31 33 GLU B C 1
ATOM 1470 O O . GLU B 1 33 ? -19 -2.582 -2.373 1 92.31 33 GLU B O 1
ATOM 1475 N N . GLY B 1 34 ? -19.547 -2.729 -4.57 1 93.5 34 GLY B N 1
ATOM 1476 C CA . GLY B 1 34 ? -18.609 -1.709 -5.023 1 93.5 34 GLY B CA 1
ATOM 1477 C C . GLY B 1 34 ? -17.281 -2.279 -5.48 1 93.5 34 GLY B C 1
ATOM 1478 O O . GLY B 1 34 ? -16.516 -1.604 -6.172 1 93.5 34 GLY B O 1
ATOM 1479 N N . PHE B 1 35 ? -17.047 -3.496 -5.043 1 96.69 35 PHE B N 1
ATOM 1480 C CA . PHE B 1 35 ? -15.773 -4.129 -5.398 1 96.69 35 PHE B CA 1
ATOM 1481 C C . PHE B 1 35 ? -15.969 -5.098 -6.562 1 96.69 35 PHE B C 1
ATOM 1483 O O . PHE B 1 35 ? -17.016 -5.719 -6.691 1 96.69 35 PHE B O 1
ATOM 1490 N N . SER B 1 36 ? -14.93 -5.258 -7.336 1 96.5 36 SER B N 1
ATOM 1491 C CA . SER B 1 36 ? -14.984 -6.184 -8.461 1 96.5 36 SER B CA 1
ATOM 1492 C C . SER B 1 36 ? -14.227 -7.469 -8.164 1 96.5 36 SER B C 1
ATOM 1494 O O . SER B 1 36 ? -14.164 -8.367 -9 1 96.5 36 SER B O 1
ATOM 1496 N N . ASN B 1 37 ? -13.602 -7.496 -6.969 1 97.88 37 ASN B N 1
ATOM 1497 C CA . ASN B 1 37 ? -12.766 -8.633 -6.598 1 97.88 37 ASN B CA 1
ATOM 1498 C C . ASN B 1 37 ? -13.047 -9.094 -5.168 1 97.88 37 ASN B C 1
ATOM 1500 O O . ASN B 1 37 ? -13.914 -8.531 -4.492 1 97.88 37 ASN B O 1
ATOM 1504 N N . THR B 1 38 ? -12.484 -10.172 -4.781 1 98.56 38 THR B N 1
ATOM 1505 C CA . THR B 1 38 ? -12.648 -10.781 -3.467 1 98.56 38 THR B CA 1
ATOM 1506 C C . THR B 1 38 ? -11.305 -10.898 -2.752 1 98.56 38 THR B C 1
ATOM 1508 O O . THR B 1 38 ? -10.258 -10.633 -3.344 1 98.56 38 THR B O 1
ATOM 1511 N N . VAL B 1 39 ? -11.391 -11.227 -1.508 1 98.69 39 VAL B N 1
ATOM 1512 C CA . VAL B 1 39 ? -10.172 -11.477 -0.738 1 98.69 39 VAL B CA 1
ATOM 1513 C C . VAL B 1 39 ? -9.336 -12.555 -1.429 1 98.69 39 VAL B C 1
ATOM 1515 O O . VAL B 1 39 ? -8.125 -12.398 -1.59 1 98.69 39 VAL B O 1
ATOM 1518 N N . ARG B 1 40 ? -9.977 -13.625 -1.93 1 98.81 40 ARG B N 1
ATOM 1519 C CA . ARG B 1 40 ? -9.258 -14.688 -2.625 1 98.81 40 ARG B CA 1
ATOM 1520 C C . ARG B 1 40 ? -8.477 -14.133 -3.814 1 98.81 40 ARG B C 1
ATOM 1522 O O . ARG B 1 40 ? -7.312 -14.484 -4.016 1 98.81 40 ARG B O 1
ATOM 1529 N N . TRP B 1 41 ? -9.117 -13.328 -4.578 1 98.88 41 TRP B N 1
ATOM 1530 C CA . TRP B 1 41 ? -8.477 -12.75 -5.754 1 98.88 41 TRP B CA 1
ATOM 1531 C C . TRP B 1 41 ? -7.246 -11.93 -5.355 1 98.88 41 TRP B C 1
ATOM 1533 O O . TRP B 1 41 ? -6.18 -12.07 -5.961 1 98.88 41 TRP B O 1
ATOM 1543 N N . HIS B 1 42 ? -7.398 -11.086 -4.34 1 98.69 42 HIS B N 1
ATOM 1544 C CA . HIS B 1 42 ? -6.285 -10.234 -3.93 1 98.69 42 HIS B CA 1
ATOM 1545 C C . HIS B 1 42 ? -5.105 -11.07 -3.441 1 98.69 42 HIS B C 1
ATOM 1547 O O . HIS B 1 42 ? -3.953 -10.75 -3.742 1 98.69 42 HIS B O 1
ATOM 1553 N N . VAL B 1 43 ? -5.387 -12.086 -2.678 1 98.81 43 VAL B N 1
ATOM 1554 C CA . VAL B 1 43 ? -4.328 -12.953 -2.178 1 98.81 43 VAL B CA 1
ATOM 1555 C C . VAL B 1 43 ? -3.629 -13.641 -3.348 1 98.81 43 VAL B C 1
ATOM 1557 O O . VAL B 1 43 ? -2.396 -13.648 -3.422 1 98.81 43 VAL B O 1
ATOM 1560 N N . GLY B 1 44 ? -4.438 -14.219 -4.246 1 98.75 44 GLY B N 1
ATOM 1561 C CA . GLY B 1 44 ? -3.865 -14.82 -5.438 1 98.75 44 GLY B CA 1
ATOM 1562 C C . GLY B 1 44 ? -3.092 -13.836 -6.293 1 98.75 44 GLY B C 1
ATOM 1563 O O . GLY B 1 44 ? -2.02 -14.164 -6.809 1 98.75 44 GLY B O 1
ATOM 1564 N N . HIS B 1 45 ? -3.607 -12.664 -6.48 1 98.81 45 HIS B N 1
ATOM 1565 C CA . HIS B 1 45 ? -2.977 -11.617 -7.273 1 98.81 45 HIS B CA 1
ATOM 1566 C C . HIS B 1 45 ? -1.623 -11.227 -6.688 1 98.81 45 HIS B C 1
ATOM 1568 O O . HIS B 1 45 ? -0.642 -11.078 -7.422 1 98.81 45 HIS B O 1
ATOM 1574 N N . MET B 1 46 ? -1.56 -11.062 -5.379 1 98.56 46 MET B N 1
ATOM 1575 C CA . MET B 1 46 ? -0.299 -10.734 -4.719 1 98.56 46 MET B CA 1
ATOM 1576 C C . MET B 1 46 ? 0.729 -11.844 -4.922 1 98.56 46 MET B C 1
ATOM 1578 O O . MET B 1 46 ? 1.877 -11.57 -5.277 1 98.56 46 MET B O 1
ATOM 1582 N N . ALA B 1 47 ? 0.277 -13.094 -4.727 1 98.5 47 ALA B N 1
ATOM 1583 C CA . ALA B 1 47 ? 1.19 -14.219 -4.902 1 98.5 47 ALA B CA 1
ATOM 1584 C C . ALA B 1 47 ? 1.665 -14.32 -6.348 1 98.5 47 ALA B C 1
ATOM 1586 O O . ALA B 1 47 ? 2.855 -14.516 -6.605 1 98.5 47 ALA B O 1
ATOM 1587 N N . TYR B 1 48 ? 0.752 -14.195 -7.25 1 98.69 48 TYR B N 1
ATOM 1588 C CA . TYR B 1 48 ? 1.024 -14.336 -8.672 1 98.69 48 TYR B CA 1
ATOM 1589 C C . TYR B 1 48 ? 2.006 -13.273 -9.148 1 98.69 48 TYR B C 1
ATOM 1591 O O . TYR B 1 48 ? 3.02 -13.586 -9.781 1 98.69 48 TYR B O 1
ATOM 1599 N N . TRP B 1 49 ? 1.757 -12.047 -8.797 1 98.06 49 TRP B N 1
ATOM 1600 C CA . TRP B 1 49 ? 2.594 -10.961 -9.297 1 98.06 49 TRP B CA 1
ATOM 1601 C C . TRP B 1 49 ? 3.928 -10.922 -8.555 1 98.06 49 TRP B C 1
ATOM 1603 O O . TRP B 1 49 ? 4.957 -10.562 -9.141 1 98.06 49 TRP B O 1
ATOM 1613 N N . TRP B 1 50 ? 3.934 -11.227 -7.309 1 97.31 50 TRP B N 1
ATOM 1614 C CA . TRP B 1 50 ? 5.215 -11.359 -6.625 1 97.31 50 TRP B CA 1
ATOM 1615 C C . TRP B 1 50 ? 6.121 -12.352 -7.344 1 97.31 50 TRP B C 1
ATOM 1617 O O . TRP B 1 50 ? 7.312 -12.102 -7.52 1 97.31 50 TRP B O 1
ATOM 1627 N N . ASP B 1 51 ? 5.609 -13.492 -7.723 1 97.88 51 ASP B N 1
ATOM 1628 C CA . ASP B 1 51 ? 6.352 -14.516 -8.445 1 97.88 51 ASP B CA 1
ATOM 1629 C C . ASP B 1 51 ? 6.898 -13.977 -9.758 1 97.88 51 ASP B C 1
ATOM 1631 O O . ASP B 1 51 ? 8.062 -14.219 -10.102 1 97.88 51 ASP B O 1
ATOM 1635 N N . LYS B 1 52 ? 6.094 -13.258 -10.445 1 96.94 52 LYS B N 1
ATOM 1636 C CA . LYS B 1 52 ? 6.504 -12.68 -11.719 1 96.94 52 LYS B CA 1
ATOM 1637 C C . LYS B 1 52 ? 7.641 -11.68 -11.531 1 96.94 52 LYS B C 1
ATOM 1639 O O . LYS B 1 52 ? 8.625 -11.695 -12.266 1 96.94 52 LYS B O 1
ATOM 1644 N N . TYR B 1 53 ? 7.543 -10.836 -10.539 1 96.31 53 TYR B N 1
ATOM 1645 C CA . TYR B 1 53 ? 8.586 -9.852 -10.266 1 96.31 53 TYR B CA 1
ATOM 1646 C C . TYR B 1 53 ? 9.867 -10.523 -9.805 1 96.31 53 TYR B C 1
ATOM 1648 O O . TYR B 1 53 ? 10.969 -10.109 -10.18 1 96.31 53 TYR B O 1
ATOM 1656 N N . ALA B 1 54 ? 9.719 -11.562 -8.977 1 95.81 54 ALA B N 1
ATOM 1657 C CA . ALA B 1 54 ? 10.891 -12.297 -8.508 1 95.81 54 ALA B CA 1
ATOM 1658 C C . ALA B 1 54 ? 11.617 -12.969 -9.672 1 95.81 54 ALA B C 1
ATOM 1660 O O . ALA B 1 54 ? 12.852 -13.008 -9.703 1 95.81 54 ALA B O 1
ATOM 1661 N N . SER B 1 55 ? 10.836 -13.531 -10.578 1 95.81 55 SER B N 1
ATOM 1662 C CA . SER B 1 55 ? 11.43 -14.148 -11.758 1 95.81 55 SER B CA 1
ATOM 1663 C C . SER B 1 55 ? 12.148 -13.109 -12.617 1 95.81 55 SER B C 1
ATOM 1665 O O . SER B 1 55 ? 13.281 -13.328 -13.055 1 95.81 55 SER B O 1
ATOM 1667 N N . LEU B 1 56 ? 11.5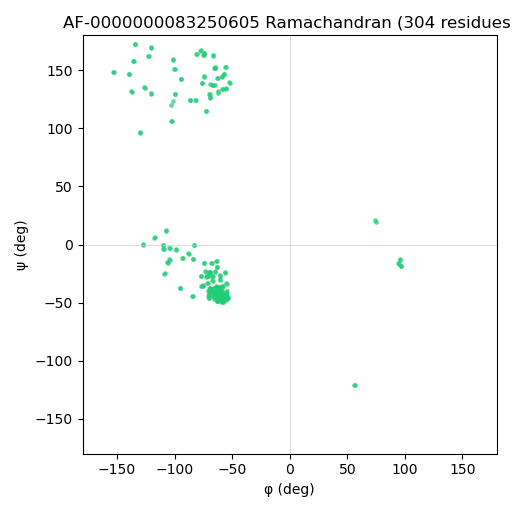55 -12.016 -12.797 1 94.62 56 LEU B N 1
ATOM 1668 C CA . LEU B 1 56 ? 12.109 -10.953 -13.625 1 94.62 56 LEU B CA 1
ATOM 1669 C C . LEU B 1 56 ? 13.32 -10.312 -12.945 1 94.62 56 LEU B C 1
ATOM 1671 O O . LEU B 1 56 ? 14.336 -10.062 -13.602 1 94.62 56 LEU B O 1
ATOM 1675 N N . GLY B 1 57 ? 13.227 -10.094 -11.727 1 93.88 57 GLY B N 1
ATOM 1676 C CA . GLY B 1 57 ? 14.234 -9.336 -10.992 1 93.88 57 GLY B CA 1
ATOM 1677 C C . GLY B 1 57 ? 15.398 -10.188 -10.539 1 93.88 57 GLY B C 1
ATOM 1678 O O . GLY B 1 57 ? 16.562 -9.781 -10.656 1 93.88 57 GLY B O 1
ATOM 1679 N N . PHE B 1 58 ? 15.055 -11.336 -10.031 1 93.81 58 PHE B N 1
ATOM 1680 C CA . PHE B 1 58 ? 16.094 -12.164 -9.414 1 93.81 58 PHE B CA 1
ATOM 1681 C C . PHE B 1 58 ? 16.453 -13.336 -10.32 1 93.81 58 PHE B C 1
ATOM 1683 O O . PHE B 1 58 ? 17.406 -14.055 -10.055 1 93.81 58 PHE B O 1
ATOM 1690 N N . GLY B 1 59 ? 15.664 -13.609 -11.352 1 94.12 59 GLY B N 1
ATOM 1691 C CA . GLY B 1 59 ? 15.875 -14.781 -12.188 1 94.12 59 GLY B CA 1
ATOM 1692 C C . GLY B 1 59 ? 15.445 -16.078 -11.516 1 94.12 59 GLY B C 1
ATOM 1693 O O . GLY B 1 59 ? 15.93 -17.156 -11.875 1 94.12 59 GLY B O 1
ATOM 1694 N N . TRP B 1 60 ? 14.617 -15.961 -10.523 1 95.38 60 TRP B N 1
ATOM 1695 C CA . TRP B 1 60 ? 14.156 -17.141 -9.812 1 95.38 60 TRP B CA 1
ATOM 1696 C C . TRP B 1 60 ? 13.141 -17.922 -10.648 1 95.38 60 TRP B C 1
ATOM 1698 O O . TRP B 1 60 ? 12.344 -17.328 -11.375 1 95.38 60 TRP B O 1
ATOM 1708 N N . SER B 1 61 ? 13.188 -19.188 -10.539 1 96.31 61 SER B N 1
ATOM 1709 C CA . SER B 1 61 ? 12.18 -20.016 -11.195 1 96.31 61 SER B CA 1
ATOM 1710 C C . SER B 1 61 ? 10.805 -19.828 -10.57 1 96.31 61 SER B C 1
ATOM 1712 O O . SER B 1 61 ? 10.68 -19.719 -9.352 1 96.31 61 SER B O 1
ATOM 1714 N N . SER B 1 62 ? 9.852 -19.75 -11.461 1 96.38 62 SER B N 1
ATOM 1715 C CA . SER B 1 62 ? 8.484 -19.609 -10.977 1 96.38 62 SER B CA 1
ATOM 1716 C C . SER B 1 62 ? 8.055 -20.828 -10.164 1 96.38 62 SER B C 1
ATOM 1718 O O . SER B 1 62 ? 8.375 -21.953 -10.516 1 96.38 62 SER B O 1
ATOM 1720 N N . ALA B 1 63 ? 7.289 -20.578 -9.133 1 94.12 63 ALA B N 1
ATOM 1721 C CA . ALA B 1 63 ? 6.695 -21.641 -8.328 1 94.12 63 ALA B CA 1
ATOM 1722 C C . ALA B 1 63 ? 5.172 -21.594 -8.398 1 94.12 63 ALA B C 1
ATOM 1724 O O . ALA B 1 63 ? 4.492 -22.281 -7.633 1 94.12 63 ALA B O 1
ATOM 1725 N N . ILE B 1 64 ? 4.613 -20.734 -9.234 1 96.88 64 ILE B N 1
ATOM 1726 C CA . ILE B 1 64 ? 3.172 -20.562 -9.398 1 96.88 64 ILE B CA 1
ATOM 1727 C C . ILE B 1 64 ? 2.633 -21.641 -10.344 1 96.88 64 ILE B C 1
ATOM 1729 O O . ILE B 1 64 ? 3.141 -21.812 -11.453 1 96.88 64 ILE B O 1
ATOM 1733 N N . PRO B 1 65 ? 1.652 -22.406 -9.906 1 96 65 PRO B N 1
ATOM 1734 C CA . PRO B 1 65 ? 1.045 -23.406 -10.797 1 96 65 PRO B CA 1
ATOM 1735 C C . PRO B 1 65 ? 0.509 -22.797 -12.086 1 96 65 PRO B C 1
ATOM 1737 O O . PRO B 1 65 ? 0.114 -21.625 -12.102 1 96 65 PRO B O 1
ATOM 1740 N N . ALA B 1 66 ? 0.491 -23.641 -13.109 1 94.06 66 ALA B N 1
ATOM 1741 C CA . ALA B 1 66 ? -0.066 -23.203 -14.383 1 94.06 66 ALA B CA 1
ATOM 1742 C C . ALA B 1 66 ? -1.52 -22.766 -14.227 1 94.06 66 ALA B C 1
ATOM 1744 O O . ALA B 1 66 ? -2.27 -23.344 -13.438 1 94.06 66 ALA B O 1
ATOM 1745 N N . GLY B 1 67 ? -1.924 -21.781 -14.969 1 95.31 67 GLY B N 1
ATOM 1746 C CA . GLY B 1 67 ? -3.316 -21.359 -15 1 95.31 67 GLY B CA 1
ATOM 1747 C C . GLY B 1 67 ? -3.629 -20.234 -14.031 1 95.31 67 GLY B C 1
ATOM 1748 O O . GLY B 1 67 ? -4.672 -19.594 -14.141 1 95.31 67 GLY B O 1
ATOM 1749 N N . TYR B 1 68 ? -2.789 -19.969 -13.07 1 97.69 68 TYR B N 1
ATOM 1750 C CA . TYR B 1 68 ? -3.0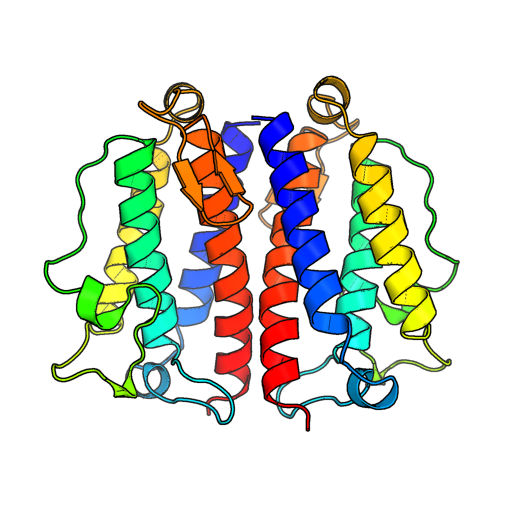74 -18.953 -12.07 1 97.69 68 TYR B CA 1
ATOM 1751 C C . TYR B 1 68 ? -3.244 -17.578 -12.719 1 97.69 68 TYR B C 1
ATOM 1753 O O . TYR B 1 68 ? -3.943 -16.719 -12.188 1 97.69 68 TYR B O 1
ATOM 1761 N N . GLY B 1 69 ? -2.646 -17.359 -13.836 1 97.56 69 GLY B N 1
ATOM 1762 C CA . GLY B 1 69 ? -2.818 -16.109 -14.547 1 97.56 69 GLY B CA 1
ATOM 1763 C C . GLY B 1 69 ? -4.254 -15.844 -14.953 1 97.56 69 GLY B C 1
ATOM 1764 O O . GLY B 1 69 ? -4.688 -14.688 -15 1 97.56 69 GLY B O 1
ATOM 1765 N N . THR B 1 70 ? -4.996 -16.938 -15.203 1 97.62 70 THR B N 1
ATOM 1766 C CA . THR B 1 70 ? -6.391 -16.797 -15.594 1 97.62 70 THR B CA 1
ATOM 1767 C C . THR B 1 70 ? -7.234 -16.297 -14.422 1 97.62 70 THR B C 1
ATOM 1769 O O . THR B 1 70 ? -8.281 -15.672 -14.625 1 97.62 70 THR B O 1
ATOM 1772 N N . PHE B 1 71 ? -6.805 -16.516 -13.203 1 98.25 71 PHE B N 1
ATOM 1773 C CA . PHE B 1 71 ? -7.555 -16.125 -12.008 1 98.25 71 PHE B CA 1
ATOM 1774 C C . PHE B 1 71 ? -7.094 -14.773 -11.492 1 98.25 71 PHE B C 1
ATOM 1776 O O . PHE B 1 71 ? -7.906 -13.961 -11.047 1 98.25 71 PHE B O 1
ATOM 1783 N N . PHE B 1 72 ? -5.707 -14.555 -11.609 1 98.5 72 PHE B N 1
ATOM 1784 C CA . PHE B 1 72 ? -5.195 -13.555 -10.68 1 98.5 72 PHE B CA 1
ATOM 1785 C C . PHE B 1 72 ? -4.402 -12.484 -11.422 1 98.5 72 PHE B C 1
ATOM 1787 O O . PHE B 1 72 ? -3.889 -11.547 -10.805 1 98.5 72 PHE B O 1
ATOM 1794 N N . ASP B 1 73 ? -4.273 -12.578 -12.797 1 97.88 73 ASP B N 1
ATOM 1795 C CA . ASP B 1 73 ? -3.572 -11.531 -13.539 1 97.88 73 ASP B CA 1
ATOM 1796 C C . ASP B 1 73 ? -4.34 -10.219 -13.477 1 97.88 73 ASP B C 1
ATOM 1798 O O . ASP B 1 73 ? -5.516 -10.188 -13.102 1 97.88 73 ASP B O 1
ATOM 1802 N N . SER B 1 74 ? -3.594 -9.172 -13.805 1 96.06 74 SER B N 1
ATOM 1803 C CA . SER B 1 74 ? -4.246 -7.867 -13.883 1 96.06 74 SER B CA 1
ATOM 1804 C C . SER B 1 74 ? -5.387 -7.883 -14.898 1 96.06 74 SER B C 1
ATOM 1806 O O . SER B 1 74 ? -5.254 -8.453 -15.984 1 96.06 74 SER B O 1
ATOM 1808 N N . GLY B 1 75 ? -6.516 -7.332 -14.492 1 95.5 75 GLY B N 1
ATOM 1809 C CA . GLY B 1 75 ? -7.656 -7.254 -15.391 1 95.5 75 GLY B CA 1
ATOM 1810 C C . GLY B 1 75 ? -8.641 -8.391 -15.211 1 95.5 75 GLY B C 1
ATOM 1811 O O . GLY B 1 75 ? -9.75 -8.359 -15.75 1 95.5 75 GLY B O 1
ATOM 1812 N N . THR B 1 76 ? -8.258 -9.43 -14.5 1 97.69 76 THR B N 1
ATOM 1813 C CA . THR B 1 76 ? -9.172 -10.539 -14.219 1 97.69 76 THR B CA 1
ATOM 1814 C C . THR B 1 76 ? -10.102 -10.188 -13.062 1 97.69 76 THR B C 1
ATOM 1816 O O . THR B 1 76 ? -9.859 -9.227 -12.328 1 97.69 76 THR B O 1
ATOM 1819 N N . LYS B 1 77 ? -11.156 -10.945 -12.93 1 97.94 77 LYS B N 1
ATOM 1820 C CA . LYS B 1 77 ? -12.117 -10.82 -11.836 1 97.94 77 LYS B CA 1
ATOM 1821 C C . LYS B 1 77 ? -12.812 -12.156 -11.562 1 97.94 77 LYS B C 1
ATOM 1823 O O . LYS B 1 77 ? -13.016 -12.953 -12.484 1 97.94 77 LYS B O 1
ATOM 1828 N N . PRO B 1 78 ? -13.141 -12.352 -10.352 1 97.94 78 PRO B N 1
ATOM 1829 C CA . PRO B 1 78 ? -13.758 -13.625 -9.977 1 97.94 78 PRO B CA 1
ATOM 1830 C C . PRO B 1 78 ? -14.992 -13.961 -10.805 1 97.94 78 PRO B C 1
ATOM 1832 O O . PRO B 1 78 ? -15.25 -15.133 -11.094 1 97.94 78 PRO B O 1
ATOM 1835 N N . SER B 1 79 ? -15.734 -12.945 -11.18 1 96 79 SER B N 1
ATOM 1836 C CA . SER B 1 79 ? -16.969 -13.188 -11.93 1 96 79 SER B CA 1
ATOM 1837 C C . SER B 1 79 ? -16.672 -13.836 -13.273 1 96 79 SER B C 1
ATOM 1839 O O . SER B 1 79 ? -17.578 -14.391 -13.906 1 96 79 SER B O 1
ATOM 1841 N N . ASP B 1 80 ? -15.422 -13.836 -13.719 1 95 80 ASP B N 1
ATOM 1842 C CA . ASP B 1 80 ? -15.062 -14.398 -15.016 1 95 80 ASP B CA 1
ATOM 1843 C C . ASP B 1 80 ? -14.508 -15.812 -14.859 1 95 80 ASP B C 1
ATOM 1845 O O . ASP B 1 80 ? -14.211 -16.484 -15.852 1 95 80 ASP B O 1
ATOM 1849 N N . TRP B 1 81 ? -14.383 -16.234 -13.602 1 96.94 81 TRP B N 1
ATOM 1850 C CA . TRP B 1 81 ? -13.75 -17.531 -13.383 1 96.94 81 TRP B CA 1
ATOM 1851 C C . TRP B 1 81 ? -14.641 -18.672 -13.867 1 96.94 81 TRP B C 1
ATOM 1853 O O . TRP B 1 81 ? -15.836 -18.688 -13.562 1 96.94 81 TRP B O 1
ATOM 1863 N N . THR B 1 82 ? -14.094 -19.531 -14.633 1 96.06 82 THR B N 1
ATOM 1864 C CA . THR B 1 82 ? -14.852 -20.656 -15.188 1 96.06 82 THR B CA 1
ATOM 1865 C C . THR B 1 82 ? -14.398 -21.969 -14.562 1 96.06 82 THR B C 1
ATOM 1867 O O . THR B 1 82 ? -14.852 -23.047 -14.961 1 96.06 82 THR B O 1
ATOM 1870 N N . ALA B 1 83 ? -13.484 -21.984 -13.695 1 96.94 83 ALA B N 1
ATOM 1871 C CA . ALA B 1 83 ? -12.961 -23.141 -12.961 1 96.94 83 ALA B CA 1
ATOM 1872 C C . ALA B 1 83 ? -12.789 -22.812 -11.484 1 96.94 83 ALA B C 1
ATOM 1874 O O . ALA B 1 83 ? -12.742 -21.641 -11.102 1 96.94 83 ALA B O 1
ATOM 1875 N N . PRO B 1 84 ? -12.773 -23.906 -10.68 1 96.94 84 PRO B N 1
ATOM 1876 C CA . PRO B 1 84 ? -12.531 -23.625 -9.266 1 96.94 84 PRO B CA 1
ATOM 1877 C C . PRO B 1 84 ? -11.172 -22.984 -9.016 1 96.94 84 PRO B C 1
ATOM 1879 O O . PRO B 1 84 ? -10.148 -23.484 -9.5 1 96.94 84 PRO B O 1
ATOM 1882 N N . PRO B 1 85 ? -11.148 -21.906 -8.273 1 97.75 85 PRO B N 1
ATOM 1883 C CA . PRO B 1 85 ? -9.867 -21.281 -7.949 1 97.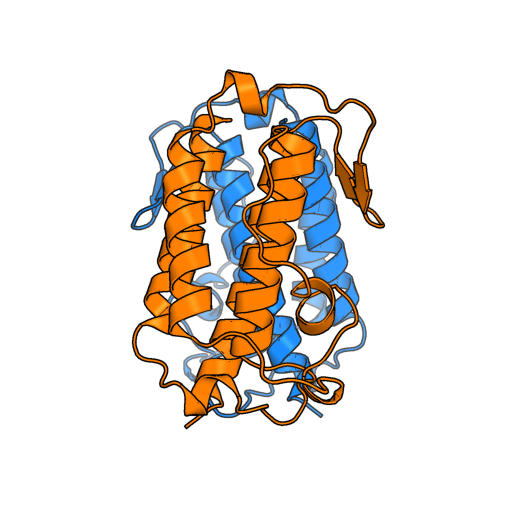75 85 PRO B CA 1
ATOM 1884 C C . PRO B 1 85 ? -9.094 -22.016 -6.859 1 97.75 85 PRO B C 1
ATOM 1886 O O . PRO B 1 85 ? -9.656 -22.906 -6.195 1 97.75 85 PRO B O 1
ATOM 1889 N N . PRO B 1 86 ? -7.848 -21.656 -6.727 1 98.31 86 P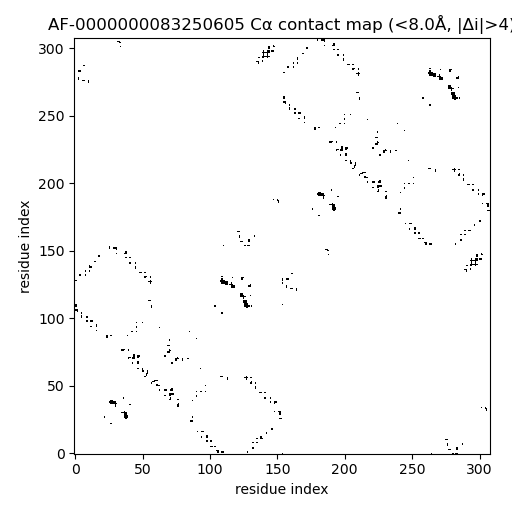RO B N 1
ATOM 1890 C CA . PRO B 1 86 ? -7.086 -22.234 -5.617 1 98.31 86 PRO B CA 1
ATOM 1891 C C . PRO B 1 86 ? -7.723 -21.969 -4.258 1 98.31 86 PRO B C 1
ATOM 1893 O O . PRO B 1 86 ? -8.281 -20.891 -4.039 1 98.31 86 PRO B O 1
ATOM 1896 N N . THR B 1 87 ? -7.566 -22.938 -3.357 1 98.44 87 THR B N 1
ATOM 1897 C CA . THR B 1 87 ? -8.125 -22.812 -2.014 1 98.44 87 THR B CA 1
ATOM 1898 C C . THR B 1 87 ? -7.312 -21.844 -1.173 1 98.44 87 THR B C 1
ATOM 1900 O O . THR B 1 87 ? -6.203 -21.453 -1.55 1 98.44 87 THR B O 1
ATOM 1903 N N . LYS B 1 88 ? -7.91 -21.453 -0.111 1 98.56 88 LYS B N 1
ATOM 1904 C CA . LYS B 1 88 ? -7.191 -20.609 0.844 1 98.56 88 LYS B CA 1
ATOM 1905 C C . LYS B 1 88 ? -5.883 -21.266 1.276 1 98.56 88 LYS B C 1
ATOM 1907 O O . LYS B 1 88 ? -4.844 -20.609 1.335 1 98.56 88 LYS B O 1
ATOM 1912 N N . GLU B 1 89 ? -5.98 -22.516 1.582 1 98.44 89 GLU B N 1
ATOM 1913 C CA . GLU B 1 89 ? -4.793 -23.25 2.033 1 98.44 89 GLU B CA 1
ATOM 1914 C C . GLU B 1 89 ? -3.684 -23.188 0.987 1 98.44 89 GLU B C 1
ATOM 1916 O O . GLU B 1 89 ? -2.521 -22.953 1.32 1 98.44 89 GLU B O 1
ATOM 1921 N N . GLU B 1 90 ? -4.047 -23.406 -0.245 1 98.44 90 GLU B N 1
ATOM 1922 C CA . GLU B 1 90 ? -3.07 -23.344 -1.33 1 98.44 90 GLU B CA 1
ATOM 1923 C C . GLU B 1 90 ? -2.449 -21.953 -1.449 1 98.44 90 GLU B C 1
ATOM 1925 O O . GLU B 1 90 ? -1.23 -21.828 -1.587 1 98.44 90 GLU B O 1
ATOM 1930 N N . LEU B 1 91 ? -3.248 -20.969 -1.373 1 98.69 91 LEU B N 1
ATOM 1931 C CA . LEU B 1 91 ? -2.777 -19.594 -1.516 1 98.69 91 LEU B CA 1
ATOM 1932 C C . LEU B 1 91 ? -1.92 -19.188 -0.323 1 98.69 91 LEU B C 1
ATOM 1934 O O . LEU B 1 91 ? -0.875 -18.547 -0.492 1 98.69 91 LEU B O 1
ATOM 1938 N N . MET B 1 92 ? -2.363 -19.625 0.853 1 98.31 92 MET B N 1
ATOM 1939 C CA . MET B 1 92 ? -1.573 -19.344 2.051 1 98.31 92 MET B CA 1
ATOM 1940 C C . MET B 1 92 ? -0.217 -20.031 1.979 1 98.31 92 MET B C 1
ATOM 1942 O O . MET B 1 92 ? 0.795 -19.484 2.402 1 98.31 92 MET B O 1
ATOM 1946 N N . GLY B 1 93 ? -0.234 -21.234 1.494 1 98.25 93 GLY B N 1
ATOM 1947 C CA . GLY B 1 93 ? 1.019 -21.938 1.298 1 98.25 93 GLY B CA 1
ATOM 1948 C C . GLY B 1 93 ? 1.972 -21.219 0.361 1 98.25 93 GLY B C 1
ATOM 1949 O O . GLY B 1 93 ? 3.178 -21.172 0.61 1 98.25 93 GLY B O 1
ATOM 1950 N N . LEU B 1 94 ? 1.441 -20.641 -0.711 1 98.12 94 LEU B N 1
ATOM 1951 C CA . LEU B 1 94 ? 2.26 -19.891 -1.654 1 98.12 94 LEU B CA 1
ATOM 1952 C C . LEU B 1 94 ? 2.852 -18.641 -0.991 1 98.12 94 LEU B C 1
ATOM 1954 O O . LEU B 1 94 ? 4.043 -18.375 -1.139 1 98.12 94 LEU B O 1
ATOM 1958 N N . LEU B 1 95 ? 2.002 -17.891 -0.249 1 98.31 95 LEU B N 1
ATOM 1959 C CA . LEU B 1 95 ? 2.484 -16.703 0.447 1 98.31 95 LEU B CA 1
ATOM 1960 C C . LEU B 1 95 ? 3.604 -17.062 1.419 1 98.31 95 LEU B C 1
ATOM 1962 O O . LEU B 1 95 ? 4.625 -16.375 1.479 1 98.31 95 LEU B O 1
ATOM 1966 N N . ALA B 1 96 ? 3.41 -18.141 2.15 1 98.25 96 ALA B N 1
ATOM 1967 C CA . ALA B 1 96 ? 4.398 -18.578 3.141 1 98.25 96 ALA B CA 1
ATOM 1968 C C . ALA B 1 96 ? 5.699 -19 2.467 1 98.25 96 ALA B C 1
ATOM 1970 O O . ALA B 1 96 ? 6.789 -18.688 2.947 1 98.25 96 ALA B O 1
ATOM 1971 N N . ALA B 1 97 ? 5.613 -19.734 1.412 1 98 97 ALA B N 1
ATOM 1972 C CA . ALA B 1 97 ? 6.801 -20.172 0.68 1 98 97 ALA B CA 1
ATOM 1973 C C . ALA B 1 97 ? 7.562 -18.984 0.117 1 98 97 ALA B C 1
ATOM 1975 O O . ALA B 1 97 ? 8.797 -18.938 0.162 1 98 97 ALA B O 1
ATOM 1976 N N . GLN B 1 98 ? 6.859 -18.047 -0.433 1 97.62 98 GLN B N 1
ATOM 1977 C CA . GLN B 1 98 ? 7.48 -16.844 -0.977 1 97.62 98 GLN B CA 1
ATOM 1978 C C . GLN B 1 98 ? 8.156 -16.031 0.122 1 97.62 98 GLN B C 1
ATOM 1980 O O . GLN B 1 98 ? 9.242 -15.484 -0.081 1 97.62 98 GLN B O 1
ATOM 1985 N N . LEU B 1 99 ? 7.496 -15.93 1.273 1 97.38 99 LEU B N 1
ATOM 1986 C CA . LEU B 1 99 ? 8.102 -15.266 2.422 1 97.38 99 LEU B CA 1
ATOM 1987 C C . LEU B 1 99 ? 9.422 -15.922 2.803 1 97.38 99 LEU B C 1
ATOM 1989 O O . LEU B 1 99 ? 10.422 -15.234 3.01 1 97.38 99 LEU B O 1
ATOM 1993 N N . SER B 1 100 ? 9.453 -17.234 2.855 1 96.94 100 SER B N 1
ATOM 1994 C CA . SER B 1 100 ? 10.672 -17.969 3.182 1 96.94 100 SER B CA 1
ATOM 1995 C C . SER B 1 100 ? 11.766 -17.719 2.15 1 96.94 100 SER B C 1
ATOM 1997 O O . SER B 1 100 ? 12.93 -17.531 2.506 1 96.94 100 SER B O 1
ATOM 1999 N N . ARG B 1 101 ? 11.375 -17.609 0.911 1 95.94 101 ARG B N 1
ATOM 2000 C CA . ARG B 1 101 ? 12.336 -17.453 -0.175 1 95.94 101 ARG B CA 1
ATOM 2001 C C . ARG B 1 101 ? 12.961 -16.062 -0.139 1 95.94 101 ARG B C 1
ATOM 2003 O O . ARG B 1 101 ? 14.07 -15.859 -0.647 1 95.94 101 ARG B O 1
ATOM 2010 N N . LEU B 1 102 ? 12.25 -15.078 0.406 1 93.31 102 LEU B N 1
ATOM 2011 C CA . LEU B 1 102 ? 12.781 -13.719 0.522 1 93.31 102 LEU B CA 1
ATOM 2012 C C . LEU B 1 102 ? 14.102 -13.719 1.281 1 93.31 102 LEU B C 1
ATOM 2014 O O . LEU B 1 102 ? 14.93 -12.82 1.089 1 93.31 102 LEU B O 1
ATOM 2018 N N . SER B 1 103 ? 14.305 -14.742 2.115 1 91.12 103 SER B N 1
ATOM 2019 C CA . SER B 1 103 ? 15.555 -14.828 2.875 1 91.12 103 SER B CA 1
ATOM 2020 C C . SER B 1 103 ? 16.734 -15.094 1.96 1 91.12 103 SER B C 1
ATOM 2022 O O . SER B 1 103 ? 17.891 -14.906 2.361 1 91.12 103 SER B O 1
ATOM 2024 N N . GLU B 1 104 ? 16.438 -15.516 0.751 1 92.25 104 GLU B N 1
ATOM 2025 C CA . GLU B 1 104 ? 17.5 -15.773 -0.228 1 92.25 104 GLU B CA 1
ATOM 2026 C C . GLU B 1 104 ? 17.906 -14.492 -0.943 1 92.25 104 GLU B C 1
ATOM 2028 O O . GLU B 1 104 ? 18.906 -14.469 -1.668 1 92.25 104 GLU B O 1
ATOM 2033 N N . ALA B 1 105 ? 17.125 -13.461 -0.793 1 89.25 105 ALA B N 1
ATOM 2034 C CA . ALA B 1 105 ? 17.469 -12.195 -1.432 1 89.25 105 ALA B CA 1
ATOM 2035 C C . ALA B 1 105 ? 18.641 -11.516 -0.726 1 89.25 105 ALA B C 1
ATOM 2037 O O . ALA B 1 105 ? 18.562 -11.219 0.469 1 89.25 105 ALA B O 1
ATOM 2038 N N . THR B 1 106 ? 19.75 -11.375 -1.377 1 86.38 106 THR B N 1
ATOM 2039 C CA . THR B 1 106 ? 20.938 -10.734 -0.841 1 86.38 106 THR B CA 1
ATOM 2040 C C . THR B 1 106 ? 21.078 -9.305 -1.369 1 86.38 106 THR B C 1
ATOM 2042 O O . THR B 1 106 ? 20.484 -8.961 -2.398 1 86.38 106 THR B O 1
ATOM 2045 N N . PRO B 1 107 ? 21.844 -8.531 -0.659 1 83.31 107 PRO B N 1
ATOM 2046 C CA . PRO B 1 107 ? 22.094 -7.188 -1.181 1 83.31 107 PRO B CA 1
ATOM 2047 C C . PRO B 1 107 ? 22.656 -7.203 -2.602 1 83.31 107 PRO B C 1
ATOM 2049 O O . PRO B 1 107 ? 22.281 -6.359 -3.422 1 83.31 107 PRO B O 1
ATOM 2052 N N . GLY B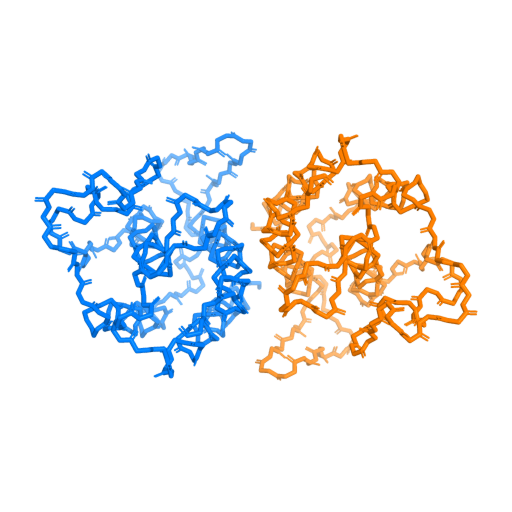 1 108 ? 23.547 -8.133 -2.836 1 87.31 108 GLY B N 1
ATOM 2053 C CA . GLY B 1 108 ? 24.094 -8.258 -4.18 1 87.31 108 GLY B CA 1
ATOM 2054 C C . GLY B 1 108 ? 23.047 -8.531 -5.23 1 87.31 108 GLY B C 1
ATOM 2055 O O . GLY B 1 108 ? 23.094 -7.977 -6.328 1 87.31 108 GLY B O 1
ATOM 2056 N N . LEU B 1 109 ? 22.062 -9.32 -4.891 1 89.75 109 LEU B N 1
ATOM 2057 C CA . LEU B 1 109 ? 20.969 -9.648 -5.809 1 89.75 109 LEU B CA 1
ATOM 2058 C C . LEU B 1 109 ? 20.109 -8.422 -6.078 1 89.75 109 LEU B C 1
ATOM 2060 O O . LEU B 1 109 ? 19.672 -8.195 -7.211 1 89.75 109 LEU B O 1
ATOM 2064 N N . LEU B 1 110 ? 19.906 -7.652 -5.102 1 89.25 110 LEU B N 1
ATOM 2065 C CA . LEU B 1 110 ? 19.047 -6.48 -5.215 1 89.25 110 LEU B CA 1
ATOM 2066 C C . LEU B 1 110 ? 19.734 -5.379 -6.02 1 89.25 110 LEU B C 1
ATOM 2068 O O . LEU B 1 110 ? 19.062 -4.543 -6.625 1 89.25 110 LEU B O 1
ATOM 2072 N N . GLU B 1 111 ? 20.984 -5.438 -6.062 1 89.38 111 GLU B N 1
ATOM 2073 C CA . GLU B 1 111 ? 21.734 -4.398 -6.762 1 89.38 111 GLU B CA 1
ATOM 2074 C C . GLU B 1 111 ? 21.906 -4.738 -8.242 1 89.38 111 GLU B C 1
ATOM 2076 O O . GLU B 1 111 ? 22.281 -3.883 -9.039 1 89.38 111 GLU B O 1
ATOM 2081 N N . GLN B 1 112 ? 21.516 -5.895 -8.57 1 91.56 112 GLN B N 1
ATOM 2082 C CA . GLN B 1 112 ? 21.688 -6.328 -9.953 1 91.56 112 GLN B CA 1
ATOM 2083 C C . GLN B 1 112 ? 20.812 -5.5 -10.891 1 91.56 112 GLN B C 1
ATOM 2085 O O . GLN B 1 112 ? 19.656 -5.184 -10.57 1 91.56 112 GLN B O 1
ATOM 2090 N N . ARG B 1 113 ? 21.5 -5.145 -12.055 1 93.88 113 ARG B N 1
ATOM 2091 C CA . ARG B 1 113 ? 20.719 -4.477 -13.094 1 93.88 113 ARG B CA 1
ATOM 2092 C C . ARG B 1 113 ? 19.844 -5.469 -13.844 1 93.88 113 ARG B C 1
ATOM 2094 O O . ARG B 1 113 ? 20.25 -6.602 -14.094 1 93.88 113 ARG B O 1
ATOM 2101 N N . LEU B 1 114 ? 18.672 -5 -14.086 1 94.44 114 LEU B N 1
ATOM 2102 C CA . LEU B 1 114 ? 17.828 -5.812 -14.953 1 94.44 114 LEU B CA 1
ATOM 2103 C C . LEU B 1 114 ? 18.422 -5.887 -16.359 1 94.44 114 LEU B C 1
ATOM 2105 O O . LEU B 1 114 ? 19.172 -5.004 -16.781 1 94.44 114 LEU B O 1
ATOM 2109 N N . THR B 1 115 ? 18.125 -6.992 -17.078 1 92.69 115 THR B N 1
ATOM 2110 C CA . THR B 1 115 ? 18.609 -7.141 -18.453 1 92.69 115 THR B CA 1
ATOM 2111 C C . THR B 1 115 ? 18.156 -5.961 -19.312 1 92.69 115 THR B C 1
ATOM 2113 O O . THR B 1 115 ? 18.922 -5.469 -20.141 1 92.69 115 THR B O 1
ATOM 2116 N N . ALA B 1 116 ? 16.906 -5.609 -19.109 1 92.38 116 ALA B N 1
ATOM 2117 C CA . ALA B 1 116 ? 16.344 -4.387 -19.672 1 92.38 116 ALA B CA 1
ATOM 2118 C C . ALA B 1 116 ? 15.43 -3.693 -18.672 1 92.38 116 ALA B C 1
ATOM 2120 O O . ALA B 1 116 ? 14.781 -4.355 -17.844 1 92.38 116 ALA B O 1
ATOM 2121 N N . PRO B 1 117 ? 15.43 -2.357 -18.75 1 91.56 117 PRO B N 1
ATOM 2122 C CA . PRO B 1 117 ? 14.516 -1.68 -17.844 1 91.56 117 PRO B CA 1
ATOM 2123 C C . PRO B 1 117 ? 13.086 -2.211 -17.938 1 91.56 117 PRO B C 1
ATOM 2125 O O . PRO B 1 117 ? 12.625 -2.564 -19.016 1 91.56 117 PRO B O 1
ATOM 2128 N N . TYR B 1 118 ? 12.484 -2.342 -16.781 1 92.44 118 TYR B N 1
ATOM 2129 C CA . TYR B 1 118 ? 11.086 -2.748 -16.719 1 92.44 118 TYR B CA 1
ATOM 2130 C C . TYR B 1 118 ? 10.172 -1.545 -16.516 1 92.44 118 TYR B C 1
ATOM 2132 O O . TYR B 1 118 ? 10.391 -0.744 -15.602 1 92.44 118 TYR B O 1
ATOM 2140 N N . GLU B 1 119 ? 9.133 -1.459 -17.391 1 90.38 119 GLU B N 1
ATOM 2141 C CA . GLU B 1 119 ? 8.227 -0.313 -17.328 1 90.38 119 GLU B CA 1
ATOM 2142 C C . GLU B 1 119 ? 6.789 -0.757 -17.062 1 90.38 119 GLU B C 1
ATOM 2144 O O . GLU B 1 119 ? 6.32 -1.732 -17.656 1 90.38 119 GLU B O 1
ATOM 2149 N N . MET B 1 120 ? 6.188 -0.148 -16.109 1 87.44 120 MET B N 1
ATOM 2150 C CA . MET B 1 120 ? 4.777 -0.32 -15.781 1 87.44 120 MET B CA 1
ATOM 2151 C C . MET B 1 120 ? 4.078 1.03 -15.656 1 87.44 120 MET B C 1
ATOM 2153 O O . MET B 1 120 ? 4.082 1.64 -14.586 1 87.44 120 MET B O 1
ATOM 2157 N N . GLY B 1 121 ? 3.404 1.485 -16.766 1 87.56 121 GLY B N 1
ATOM 2158 C CA . GLY B 1 121 ? 2.871 2.838 -16.766 1 87.56 121 GLY B CA 1
ATOM 2159 C C . GLY B 1 121 ? 3.928 3.895 -16.5 1 87.56 121 GLY B C 1
ATOM 2160 O O . GLY B 1 121 ? 4.938 3.959 -17.203 1 87.56 121 GLY B O 1
ATOM 2161 N N . PRO B 1 122 ? 3.633 4.664 -15.359 1 86.94 122 PRO B N 1
ATOM 2162 C CA . PRO B 1 122 ? 4.586 5.734 -15.062 1 86.94 122 PRO B CA 1
ATOM 2163 C C . PRO B 1 122 ? 5.812 5.238 -14.297 1 86.94 122 PRO B C 1
ATOM 2165 O O . PRO B 1 122 ? 6.738 6.012 -14.039 1 86.94 122 PRO B O 1
ATOM 2168 N N . PHE B 1 123 ? 5.844 3.957 -14 1 88.88 123 PHE B N 1
ATOM 2169 C CA . PHE B 1 123 ? 6.965 3.416 -13.242 1 88.88 123 PHE B CA 1
ATOM 2170 C C . PHE B 1 123 ? 8.031 2.854 -14.172 1 88.88 123 PHE B C 1
ATOM 2172 O O . PHE B 1 123 ? 7.715 2.303 -15.227 1 88.88 123 PHE B O 1
ATOM 2179 N N . ARG B 1 124 ? 9.258 3.049 -13.805 1 88.75 124 ARG B N 1
ATOM 2180 C CA . ARG B 1 124 ? 10.414 2.477 -14.492 1 88.75 124 ARG B CA 1
ATOM 2181 C C . ARG B 1 124 ? 11.438 1.945 -13.492 1 88.75 124 ARG B C 1
ATOM 2183 O O . ARG B 1 124 ? 11.797 2.639 -12.539 1 88.75 124 ARG B O 1
ATOM 2190 N N . PHE B 1 125 ? 11.875 0.725 -13.734 1 92.44 125 PHE B N 1
ATOM 2191 C CA . PHE B 1 125 ? 12.82 0.082 -12.828 1 92.44 125 PHE B CA 1
ATOM 2192 C C . PHE B 1 125 ? 14.055 -0.401 -13.578 1 92.44 125 PHE B C 1
ATOM 2194 O O . PHE B 1 125 ? 13.938 -1.036 -14.625 1 92.44 125 PHE B O 1
ATOM 2201 N N . GLU B 1 126 ? 15.234 -0.135 -13 1 93.19 126 GLU B N 1
ATOM 2202 C CA . GLU B 1 126 ? 16.484 -0.493 -13.648 1 93.19 126 GLU B CA 1
ATOM 2203 C C . GLU B 1 126 ? 17.172 -1.657 -12.938 1 93.19 126 GLU B C 1
ATOM 2205 O O . GLU B 1 126 ? 18 -2.352 -13.523 1 93.19 126 GLU B O 1
ATOM 2210 N N . THR B 1 127 ? 16.859 -1.792 -11.672 1 92.88 127 THR B N 1
ATOM 2211 C CA . THR B 1 127 ? 17.516 -2.84 -10.891 1 92.88 127 THR B CA 1
ATOM 2212 C C . THR B 1 127 ? 16.469 -3.777 -10.281 1 92.88 127 THR B C 1
ATOM 2214 O O . THR B 1 127 ? 15.297 -3.422 -10.156 1 92.88 127 THR B O 1
ATOM 2217 N N . SER B 1 128 ? 16.938 -4.953 -9.867 1 93.62 128 SER B N 1
ATOM 2218 C CA . SER B 1 128 ? 16.078 -5.914 -9.18 1 93.62 128 SER B CA 1
ATOM 2219 C C . SER B 1 128 ? 15.539 -5.336 -7.875 1 93.62 128 SER B C 1
ATOM 2221 O O . SER B 1 128 ? 14.383 -5.586 -7.512 1 93.62 128 SER B O 1
ATOM 2223 N N . GLY B 1 129 ? 16.359 -4.586 -7.238 1 92.12 129 GLY B N 1
ATOM 2224 C CA . GLY B 1 129 ? 15.93 -3.977 -5.988 1 92.12 129 GLY B CA 1
ATOM 2225 C C . GLY B 1 129 ? 14.789 -2.992 -6.164 1 92.12 129 GLY B C 1
ATOM 2226 O O . GLY B 1 129 ? 13.844 -2.979 -5.371 1 92.12 129 GLY B O 1
ATOM 2227 N N . GLU B 1 130 ? 14.891 -2.189 -7.219 1 91.94 130 GLU B N 1
ATOM 2228 C CA . GLU B 1 130 ? 13.812 -1.254 -7.516 1 91.94 130 GLU B CA 1
ATOM 2229 C C . GLU B 1 130 ? 12.516 -1.991 -7.828 1 91.94 130 GLU B C 1
ATOM 2231 O O . GLU B 1 130 ? 11.445 -1.61 -7.348 1 91.94 130 GLU B O 1
ATOM 2236 N N . LEU B 1 131 ? 12.648 -2.965 -8.555 1 94.06 131 LEU B N 1
ATOM 2237 C CA . LEU B 1 131 ? 11.492 -3.752 -8.953 1 94.06 131 LEU B CA 1
ATOM 2238 C C . LEU B 1 131 ? 10.867 -4.449 -7.742 1 94.06 131 LEU B C 1
ATOM 2240 O O . LEU B 1 131 ? 9.648 -4.453 -7.582 1 94.06 131 LEU B O 1
ATOM 2244 N N . MET B 1 132 ? 11.688 -4.961 -6.941 1 93.75 132 MET B N 1
ATOM 2245 C CA . MET B 1 132 ? 11.18 -5.672 -5.77 1 93.75 132 MET B CA 1
ATOM 2246 C C . MET B 1 132 ? 10.547 -4.707 -4.773 1 93.75 132 MET B C 1
ATOM 2248 O O . MET B 1 132 ? 9.555 -5.035 -4.129 1 93.75 132 MET B O 1
ATOM 2252 N N . ASN B 1 133 ? 11.172 -3.602 -4.664 1 93.19 133 ASN B N 1
ATOM 2253 C CA . ASN B 1 133 ? 10.57 -2.584 -3.809 1 93.19 133 ASN B CA 1
ATOM 2254 C C . ASN B 1 133 ? 9.18 -2.195 -4.297 1 93.19 133 ASN B C 1
ATOM 2256 O O . ASN B 1 133 ? 8.258 -2.021 -3.496 1 93.19 133 ASN B O 1
ATOM 2260 N N . PHE B 1 134 ? 9.094 -2.076 -5.551 1 94.06 134 PHE B N 1
ATOM 2261 C CA . PHE B 1 134 ? 7.781 -1.816 -6.129 1 94.06 134 PHE B CA 1
ATOM 2262 C C . PHE B 1 134 ? 6.824 -2.961 -5.824 1 94.06 134 PHE B C 1
ATOM 2264 O O . PHE B 1 134 ? 5.652 -2.73 -5.52 1 94.06 134 PHE B O 1
ATOM 2271 N N . ALA B 1 135 ? 7.27 -4.148 -5.934 1 95.44 135 ALA B N 1
ATOM 2272 C CA . ALA B 1 135 ? 6.438 -5.309 -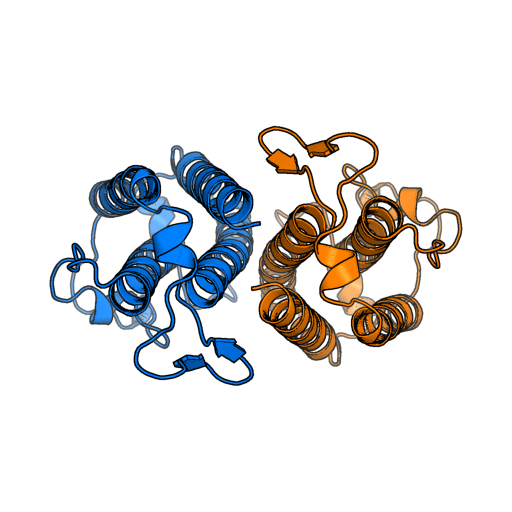5.633 1 95.44 135 ALA B CA 1
ATOM 2273 C C . ALA B 1 135 ? 5.875 -5.227 -4.219 1 95.44 135 ALA B C 1
ATOM 2275 O O . ALA B 1 135 ? 4.711 -5.562 -3.986 1 95.44 135 ALA B O 1
ATOM 2276 N N . PHE B 1 136 ? 6.715 -4.801 -3.318 1 95.5 136 PHE B N 1
ATOM 2277 C CA . PHE B 1 136 ? 6.262 -4.68 -1.938 1 95.5 136 PHE B CA 1
ATOM 2278 C C . PHE B 1 136 ? 5.262 -3.541 -1.794 1 95.5 136 PHE B C 1
ATOM 2280 O O . PHE B 1 136 ? 4.281 -3.656 -1.055 1 95.5 136 PHE B O 1
ATOM 2287 N N . MET B 1 137 ? 5.453 -2.48 -2.48 1 95.19 137 MET B N 1
ATOM 2288 C CA . MET B 1 137 ? 4.492 -1.381 -2.463 1 95.19 137 MET B CA 1
ATOM 2289 C C . MET B 1 137 ? 3.156 -1.817 -3.055 1 95.19 137 MET B C 1
ATOM 2291 O O . MET B 1 137 ? 2.098 -1.485 -2.52 1 95.19 137 MET B O 1
ATOM 2295 N N . HIS B 1 138 ? 3.217 -2.537 -4.18 1 96.5 138 HIS B N 1
ATOM 2296 C CA . HIS B 1 138 ? 2.035 -3.133 -4.793 1 96.5 138 HIS B CA 1
ATOM 2297 C C . HIS B 1 138 ? 1.273 -3.996 -3.791 1 96.5 138 HIS B C 1
ATOM 2299 O O . HIS B 1 138 ? 0.052 -3.877 -3.666 1 96.5 138 HIS B O 1
ATOM 2305 N N . GLU B 1 139 ? 1.997 -4.793 -3.072 1 97.69 139 GLU B N 1
ATOM 2306 C CA . GLU B 1 139 ? 1.397 -5.625 -2.035 1 97.69 139 GLU B CA 1
ATOM 2307 C C . GLU B 1 139 ? 0.764 -4.773 -0.939 1 97.69 139 GLU B C 1
ATOM 2309 O O . GLU B 1 139 ? -0.3 -5.113 -0.418 1 97.69 139 GLU B O 1
ATOM 2314 N N . ALA B 1 140 ? 1.427 -3.682 -0.595 1 97.75 140 ALA B N 1
ATOM 2315 C CA . ALA B 1 140 ? 0.896 -2.779 0.424 1 97.75 140 ALA B CA 1
ATOM 2316 C C . ALA B 1 140 ? -0.449 -2.199 -0.005 1 97.75 140 ALA B C 1
ATOM 2318 O O . ALA B 1 140 ? -1.377 -2.102 0.802 1 97.75 140 ALA B O 1
ATOM 2319 N N . ILE B 1 141 ? -0.562 -1.825 -1.225 1 98.06 141 ILE B N 1
ATOM 2320 C CA . ILE B 1 141 ? -1.825 -1.316 -1.746 1 98.06 141 ILE B CA 1
ATOM 2321 C C . ILE B 1 141 ? -2.908 -2.385 -1.608 1 98.06 141 ILE B C 1
ATOM 2323 O O . ILE B 1 141 ? -3.992 -2.115 -1.088 1 98.06 141 ILE B O 1
ATOM 2327 N N . HIS B 1 142 ? -2.584 -3.574 -2.049 1 98.38 142 HIS B N 1
ATOM 2328 C CA . HIS B 1 142 ? -3.57 -4.648 -2.002 1 98.38 142 HIS B CA 1
ATOM 2329 C C . HIS B 1 142 ? -3.895 -5.035 -0.563 1 98.38 142 HIS B C 1
ATOM 2331 O O . HIS B 1 142 ? -5.016 -5.453 -0.265 1 98.38 142 HIS B O 1
ATOM 2337 N N . LEU B 1 143 ? -2.916 -4.898 0.328 1 98.06 143 LEU B N 1
ATOM 2338 C CA . LEU B 1 143 ? -3.203 -5.098 1.745 1 98.06 143 LEU B CA 1
ATOM 2339 C C . LEU B 1 143 ? -4.273 -4.125 2.227 1 98.06 143 LEU B C 1
ATOM 2341 O O . LEU B 1 143 ? -5.168 -4.504 2.982 1 98.06 143 LEU B O 1
ATOM 2345 N N . GLY B 1 144 ? -4.156 -2.854 1.82 1 98.06 144 GLY B N 1
ATOM 2346 C CA . GLY B 1 144 ? -5.188 -1.889 2.162 1 98.06 144 GLY B CA 1
ATOM 2347 C C . GLY B 1 144 ? -6.566 -2.287 1.667 1 98.06 144 GLY B C 1
ATOM 2348 O O . GLY B 1 144 ? -7.547 -2.191 2.404 1 98.06 144 GLY B O 1
ATOM 2349 N N . VAL B 1 145 ? -6.621 -2.771 0.476 1 98.25 145 VAL B N 1
ATOM 2350 C CA . VAL B 1 145 ? -7.898 -3.16 -0.12 1 98.25 145 VAL B CA 1
ATOM 2351 C C . VAL B 1 145 ? -8.438 -4.406 0.578 1 98.25 145 VAL B C 1
ATOM 2353 O O . VAL B 1 145 ? -9.609 -4.457 0.956 1 98.25 145 VAL B O 1
ATOM 2356 N N . LEU B 1 146 ? -7.527 -5.316 0.727 1 97.56 146 LEU B N 1
ATOM 2357 C CA . LEU B 1 146 ? -7.875 -6.562 1.396 1 97.56 146 LEU B CA 1
ATOM 2358 C C . LEU B 1 146 ? -8.406 -6.297 2.801 1 97.56 146 LEU B C 1
ATOM 2360 O O . LEU B 1 146 ? -9.445 -6.836 3.188 1 97.56 146 LEU B O 1
ATOM 2364 N N . SER B 1 147 ? -7.77 -5.477 3.531 1 97.06 147 SER B N 1
ATOM 2365 C CA . SER B 1 147 ? -8.188 -5.121 4.887 1 97.06 147 SER B CA 1
ATOM 2366 C C . SER B 1 147 ? -9.539 -4.422 4.883 1 97.06 147 SER B C 1
ATOM 2368 O O . SER B 1 147 ? -10.352 -4.629 5.785 1 97.06 147 SER B O 1
ATOM 2370 N N . SER B 1 148 ? -9.742 -3.641 3.9 1 97.81 148 SER B N 1
ATOM 2371 C CA . SER B 1 148 ? -11.023 -2.955 3.758 1 97.81 148 SER B CA 1
ATOM 2372 C C . SER B 1 148 ? -12.156 -3.945 3.488 1 97.81 148 SER B C 1
ATOM 2374 O O . SER B 1 148 ? -13.227 -3.848 4.086 1 97.81 148 SER B O 1
ATOM 2376 N N . GLN B 1 149 ? -11.891 -4.879 2.604 1 97.88 149 GLN B N 1
ATOM 2377 C CA . GLN B 1 149 ? -12.906 -5.879 2.301 1 97.88 149 GLN B CA 1
ATOM 2378 C C . GLN B 1 149 ? -13.25 -6.703 3.537 1 97.88 149 GLN B C 1
ATOM 2380 O O . GLN B 1 149 ? -14.414 -7.047 3.758 1 97.88 149 GLN B O 1
ATOM 2385 N N . LEU B 1 150 ? -12.273 -7.02 4.316 1 97.12 150 LEU B N 1
ATOM 2386 C CA . LEU B 1 150 ? -12.477 -7.844 5.504 1 97.12 150 LEU B CA 1
ATOM 2387 C C . LEU B 1 150 ? -13.352 -7.125 6.523 1 97.12 150 LEU B C 1
ATOM 2389 O O . LEU B 1 150 ? -14.016 -7.766 7.344 1 97.12 150 LEU B O 1
ATOM 2393 N N . LYS B 1 151 ? -13.383 -5.832 6.445 1 95.88 151 LYS B N 1
ATOM 2394 C CA . LYS B 1 151 ? -14.273 -5.062 7.312 1 95.88 151 LYS B CA 1
ATOM 2395 C C . LYS B 1 151 ? -15.719 -5.176 6.848 1 95.88 151 LYS B C 1
ATOM 2397 O O . LYS B 1 151 ? -16.641 -4.883 7.609 1 95.88 151 LYS B O 1
ATOM 2402 N N . LEU B 1 152 ? -15.891 -5.621 5.645 1 96.25 152 LEU B N 1
ATOM 2403 C CA . LEU B 1 152 ? -17.219 -5.582 5.039 1 96.25 152 LEU B CA 1
ATOM 2404 C C . LEU B 1 152 ? -17.828 -6.977 4.984 1 96.25 152 LEU B C 1
ATOM 2406 O O . LEU B 1 152 ? -19.016 -7.125 4.688 1 96.25 152 LEU B O 1
ATOM 2410 N N . ILE B 1 153 ? -16.922 -7.895 5.168 1 92.25 153 ILE B N 1
ATOM 2411 C CA . ILE B 1 153 ? -17.438 -9.25 5.016 1 92.25 153 ILE B CA 1
ATOM 2412 C C . ILE B 1 153 ? -17.672 -9.867 6.391 1 92.25 153 ILE B C 1
ATOM 2414 O O . ILE B 1 153 ? -16.938 -9.586 7.34 1 92.25 153 ILE B O 1
ATOM 2418 N N . ARG B 1 154 ? -18.891 -10.336 6.723 1 75.19 154 ARG B N 1
ATOM 2419 C CA . ARG B 1 154 ? -19.344 -11 7.941 1 75.19 154 ARG B CA 1
ATOM 2420 C C . ARG B 1 154 ? -19.422 -12.508 7.754 1 75.19 154 ARG B C 1
ATOM 2422 O O . ARG B 1 154 ? -19.688 -12.992 6.648 1 75.19 154 ARG B O 1
#